Protein AF-A0A6P5NNS1-F1 (afdb_monomer)

Solvent-accessible surface area (backbone atoms only — not comparable to full-atom values): 16695 Å² total; per-residue (Å²): 135,82,83,75,63,78,86,28,74,86,37,70,77,58,68,51,90,80,86,86,85,85,61,92,70,52,83,74,66,85,49,87,95,49,53,75,64,53,29,52,58,68,33,65,84,60,36,82,66,39,81,78,57,81,90,79,86,86,85,79,66,68,83,70,70,73,63,85,54,100,76,53,59,62,61,54,48,52,53,51,50,50,54,49,30,53,60,69,62,76,52,58,49,80,58,86,98,43,77,49,65,86,77,59,73,91,78,50,84,90,61,92,85,57,61,65,61,52,49,44,38,73,71,37,70,59,43,66,56,38,44,44,50,65,72,72,60,84,66,89,65,71,96,70,62,51,55,68,75,79,93,64,98,82,66,80,67,86,77,64,43,72,66,55,60,64,66,61,67,56,90,89,66,81,67,104,67,69,84,56,53,64,34,40,77,47,64,36,89,48,73,79,38,70,92,81,60,40,26,57,70,35,33,30,35,29,65,42,69,49,99,58,35,42,32,26,30,29,68,50,74,99,51,52,71,43,77,46,75,47,63,74,75,85,84,79,82,80,81,74,80,77,80,77,79,80,80,81,81,79,89,127

Secondary structure (DSSP, 8-state):
-----GGGTTSGGGG--------TTSPPP--TT--HHHHHHHSGGGSGGGGG---------TTSTT--STTSHHHHHHHHHHHHHHHHT-S-EEETTEEE-PPPGGGS---SS-HHHHHHHHHSTTHHHHHHHHHTTSS---TT--------TTS-GGG--HHHHHH---TT---S-----TT-EEE-SS-SBTTTTB-TT-EEEEEEE-SSEEEEEE-SSTTTT-EEEEE---------------------

Sequence (252 aa):
MSVTDQHKTHQTFGGKIVVLRGDFRQILPVIPKGSRHDILASAINSSHLWLFCKVLKLHTNIRLLMSSSNQDDGEMKIFANWILDVGNGNIGSVVGDELEVKIPNDLLITTTDDPLSHLVDFAYPNLLQNILDYRDGKRVFEPDTTCQADENEDVKQEWFTPEFLNDIKCSGLLNHKLTLKPGVAVMLLRNIDQTSGLCNGTRLIVNILDSNVIGAAVVTGRNIGNKVYIPRMNLILQIQDCHLSSNGDNFH

Organism: Arachis duranensis (NCBI:txid130453)

pLDDT: mean 70.29, std 19.54, range [29.09, 93.62]

Foldseek 3Di:
DDPLPPVQPPPVVSPDDDDDDDDPLDDFDDDVVDDPVRSVCPDPCVDPCVVVDDDDDDDDDVVLVPPDDPPVNPVSVVVVVLVVCVSVVVAADDDDPDGHHDDDPVPDPPDDPDRVVSVCCVQPPCLVVFVVCVVVDPDPDDPPLWQWPDPDPDDPCVPDDVVVVVVPPPPPDDDPTDTDDASDKDFDCAADDVPLPRGGGFIWGFHDRDNFWTWTATCDDPRGRDIDIDGDDDDDDPPDDPPPPDDDDDDD

InterPro domains:
  IPR010285 DNA helicase Pif1-like, DEAD-box helicase domain [PF05970] (6-93)
  IPR027417 P-loop containing nucleoside triphosphate hydrolase [SSF52540] (12-217)
  IPR049163 DNA helicase Pif1-like, 2B domain [PF21530] (163-207)

Mean predicted aligned error: 16.24 Å

Radius of gyration: 25.39 Å; Cα contacts (8 Å, |Δi|>4): 199; chains: 1; bounding box: 70×67×58 Å

Structure (mmCIF, N/CA/C/O backbone):
data_AF-A0A6P5NNS1-F1
#
_entry.id   AF-A0A6P5NNS1-F1
#
loop_
_atom_site.group_PDB
_atom_site.id
_atom_site.type_symbol
_atom_site.label_atom_id
_atom_site.label_alt_id
_atom_site.label_comp_id
_atom_site.label_asym_id
_atom_site.label_entity_id
_atom_site.label_seq_id
_atom_site.pdbx_PDB_ins_code
_atom_site.Cartn_x
_atom_site.Cartn_y
_atom_site.Cartn_z
_atom_site.occupancy
_atom_site.B_iso_or_equiv
_atom_site.auth_seq_id
_atom_site.auth_comp_id
_atom_site.auth_asym_id
_atom_site.auth_atom_id
_atom_site.pdbx_PDB_model_num
ATOM 1 N N . MET A 1 1 ? -39.901 7.758 -2.087 1.00 34.44 1 MET A N 1
ATOM 2 C CA . MET A 1 1 ? -39.882 8.241 -0.689 1.00 34.44 1 MET A CA 1
ATOM 3 C C . MET A 1 1 ? -39.868 7.037 0.234 1.00 34.44 1 MET A C 1
ATOM 5 O O . MET A 1 1 ? -40.857 6.322 0.287 1.00 34.44 1 MET A O 1
ATOM 9 N N . SER A 1 2 ? -38.738 6.752 0.884 1.00 44.03 2 SER A N 1
ATOM 10 C CA . SER A 1 2 ? -38.673 5.708 1.914 1.00 44.03 2 SER A CA 1
ATOM 11 C C . SER A 1 2 ? -39.328 6.246 3.180 1.00 44.03 2 SER A C 1
ATOM 13 O O . SER A 1 2 ? -38.956 7.323 3.636 1.00 44.03 2 SER A O 1
ATOM 15 N N . VAL A 1 3 ? -40.289 5.511 3.734 1.00 50.34 3 VAL A N 1
ATOM 16 C CA . VAL A 1 3 ? -40.921 5.821 5.020 1.00 50.34 3 VAL A CA 1
ATOM 17 C C . VAL A 1 3 ? -39.835 5.798 6.097 1.00 50.34 3 VAL A C 1
ATOM 19 O O . VAL A 1 3 ? -39.290 4.742 6.418 1.00 50.34 3 VAL A O 1
ATOM 22 N N . THR A 1 4 ? -39.453 6.966 6.607 1.00 57.50 4 THR A N 1
ATOM 23 C CA . THR A 1 4 ? -38.536 7.092 7.741 1.00 57.50 4 THR A CA 1
ATOM 24 C C . THR A 1 4 ? -39.297 6.681 8.996 1.00 57.50 4 THR A C 1
ATOM 26 O O . THR A 1 4 ? -40.135 7.425 9.499 1.00 57.50 4 THR A O 1
ATOM 29 N N . ASP A 1 5 ? -39.040 5.466 9.472 1.00 59.03 5 ASP A N 1
ATOM 30 C CA . ASP A 1 5 ? -39.540 4.950 10.745 1.00 59.03 5 ASP A CA 1
ATOM 31 C C . ASP A 1 5 ? -39.035 5.850 11.890 1.00 59.03 5 ASP A C 1
ATOM 33 O O . ASP A 1 5 ? -37.863 5.794 12.280 1.00 59.03 5 ASP A O 1
ATOM 37 N N . GLN A 1 6 ? -39.907 6.740 12.378 1.00 61.53 6 GLN A N 1
ATOM 38 C CA . GLN A 1 6 ? -39.585 7.781 13.363 1.00 61.53 6 GLN A CA 1
ATOM 39 C C . GLN A 1 6 ? -39.051 7.212 14.688 1.00 61.53 6 GLN A C 1
ATOM 41 O O . GLN A 1 6 ? -38.403 7.935 15.441 1.00 61.53 6 GLN A O 1
ATOM 46 N N . HIS A 1 7 ? -39.238 5.915 14.951 1.00 62.91 7 HIS A N 1
ATOM 47 C CA . HIS A 1 7 ? -38.733 5.243 16.148 1.00 62.91 7 HIS A CA 1
ATOM 48 C C . HIS A 1 7 ? -37.242 4.870 16.089 1.00 62.91 7 HIS A C 1
ATOM 50 O O . HIS A 1 7 ? -36.671 4.481 17.109 1.00 62.91 7 HIS A O 1
ATOM 56 N N . LYS A 1 8 ? -36.580 5.000 14.931 1.00 61.66 8 LYS A N 1
ATOM 57 C CA . LYS A 1 8 ? -35.152 4.656 14.764 1.00 61.66 8 LYS A CA 1
ATOM 58 C C . LYS A 1 8 ? -34.208 5.856 14.798 1.00 61.66 8 LYS A C 1
ATOM 60 O O . LYS A 1 8 ? -32.997 5.670 14.743 1.00 61.66 8 LYS A O 1
ATOM 65 N N . THR A 1 9 ? -34.734 7.071 14.925 1.00 67.38 9 THR A N 1
ATOM 66 C CA . THR A 1 9 ? -33.958 8.326 14.918 1.00 67.38 9 THR A CA 1
ATOM 67 C C . THR A 1 9 ? -32.973 8.437 16.084 1.00 67.38 9 THR A C 1
ATOM 69 O O . THR A 1 9 ? -31.918 9.045 15.935 1.00 67.38 9 THR A O 1
ATOM 72 N N . HIS A 1 10 ? -33.282 7.807 17.222 1.00 78.75 10 HIS A N 1
ATOM 73 C CA . HIS A 1 10 ? -32.427 7.797 18.414 1.00 78.75 10 HIS A CA 1
ATOM 74 C C . HIS A 1 10 ? -31.426 6.634 18.459 1.00 78.75 10 HIS A C 1
ATOM 76 O O . HIS A 1 10 ? -30.581 6.589 19.350 1.00 78.75 10 HIS A O 1
ATOM 82 N N . GLN A 1 11 ? -31.506 5.685 17.523 1.00 80.31 11 GLN A N 1
ATOM 83 C CA . GLN A 1 11 ? -30.567 4.568 17.448 1.00 80.31 11 GLN A CA 1
ATOM 84 C C . GLN A 1 11 ? -29.373 4.953 16.573 1.00 80.31 11 GLN A C 1
ATOM 86 O O . GLN A 1 11 ? -29.535 5.542 15.501 1.00 80.31 11 GLN A O 1
ATOM 91 N N . THR A 1 12 ? -28.162 4.582 16.994 1.00 82.75 12 THR A N 1
ATOM 92 C CA . THR A 1 12 ? -26.953 4.764 16.182 1.00 82.75 12 THR A CA 1
ATOM 93 C C . THR A 1 12 ? -27.147 4.143 14.794 1.00 82.75 12 THR A C 1
ATOM 95 O O . THR A 1 12 ? -27.677 3.040 14.651 1.00 82.75 12 THR A O 1
ATOM 98 N N . PHE A 1 13 ? -26.789 4.899 13.751 1.00 86.31 13 PHE A N 1
ATOM 99 C CA . PHE A 1 13 ? -26.982 4.529 12.341 1.00 86.31 13 PHE A CA 1
ATOM 100 C C . PHE A 1 13 ? -28.419 4.111 11.958 1.00 86.31 13 PHE A C 1
ATOM 102 O O . PHE A 1 13 ? -28.611 3.327 11.027 1.00 86.31 13 PHE A O 1
ATOM 109 N N . GLY A 1 14 ? -29.444 4.610 12.660 1.00 87.88 14 GLY A N 1
ATOM 110 C CA . GLY A 1 14 ? -30.843 4.283 12.368 1.00 87.88 14 GLY A CA 1
ATOM 111 C C . GLY A 1 14 ? -31.187 2.811 12.616 1.00 87.88 14 GLY A C 1
ATOM 112 O O . GLY A 1 14 ? -32.006 2.241 11.895 1.00 87.88 14 GLY A O 1
ATOM 113 N N . GLY A 1 15 ? -30.507 2.172 13.575 1.00 86.38 15 GLY A N 1
ATOM 114 C CA . GLY A 1 15 ? -30.679 0.752 13.898 1.00 86.38 15 GLY A CA 1
ATOM 115 C C . GLY A 1 15 ? -30.002 -0.202 12.909 1.00 86.38 15 GLY A C 1
ATOM 116 O O . GLY A 1 15 ? -30.244 -1.408 12.951 1.00 86.38 15 GLY A O 1
ATOM 117 N N . LYS A 1 16 ? -29.166 0.311 11.996 1.00 87.88 16 LYS A N 1
ATOM 118 C CA . LYS A 1 16 ? -28.382 -0.522 11.079 1.00 87.88 16 LYS A CA 1
ATOM 119 C C . LYS A 1 16 ? -27.170 -1.107 11.791 1.00 87.88 16 LYS A C 1
ATOM 121 O O . LYS A 1 16 ? -26.462 -0.419 12.521 1.00 87.88 16 LYS A O 1
ATOM 126 N N . ILE A 1 17 ? -26.884 -2.370 11.493 1.00 89.81 17 ILE A N 1
ATOM 127 C CA . ILE A 1 17 ? -25.616 -2.987 11.874 1.00 89.81 17 ILE A CA 1
ATOM 128 C C . ILE A 1 17 ? -24.535 -2.425 10.951 1.00 89.81 17 ILE A C 1
ATOM 130 O O . ILE A 1 17 ? -24.589 -2.614 9.735 1.00 89.81 17 ILE A O 1
ATOM 134 N N . VAL A 1 18 ? -23.557 -1.739 11.536 1.00 91.88 18 VAL A N 1
ATOM 135 C CA . VAL A 1 18 ? -22.390 -1.210 10.826 1.00 91.88 18 VAL A CA 1
ATOM 136 C C . VAL A 1 18 ? -21.168 -2.027 11.213 1.00 91.88 18 VAL A C 1
ATOM 138 O O . VAL A 1 18 ? -20.861 -2.187 12.392 1.00 91.88 18 VAL A O 1
ATOM 141 N N . VAL A 1 19 ? -20.461 -2.537 10.206 1.00 93.12 19 VAL A N 1
ATOM 142 C CA . VAL A 1 19 ? -19.189 -3.240 10.385 1.00 93.12 19 VAL A CA 1
ATOM 143 C C . VAL A 1 19 ? -18.079 -2.348 9.851 1.00 93.12 19 VAL A C 1
ATOM 145 O O . VAL A 1 19 ? -18.006 -2.085 8.653 1.00 93.12 19 VAL A O 1
ATOM 148 N N . LEU A 1 20 ? -17.215 -1.886 10.751 1.00 90.25 20 LEU A N 1
ATOM 149 C CA . LEU A 1 20 ? -16.015 -1.132 10.405 1.00 90.25 20 LEU A CA 1
ATOM 150 C C . LEU A 1 20 ? -14.831 -2.095 10.315 1.00 90.25 20 LEU A C 1
ATOM 152 O O . LEU A 1 20 ? -14.642 -2.946 11.185 1.00 90.25 20 LEU A O 1
ATOM 156 N N . ARG A 1 21 ? -14.022 -1.954 9.265 1.00 91.06 21 ARG A N 1
ATOM 157 C CA . ARG A 1 21 ? -12.794 -2.729 9.074 1.00 91.06 21 ARG A CA 1
ATOM 158 C C . ARG A 1 21 ? -11.651 -1.778 8.757 1.00 91.06 21 ARG A C 1
ATOM 160 O O . ARG A 1 21 ? -11.787 -0.922 7.893 1.00 91.06 21 ARG A O 1
ATOM 167 N N . GLY A 1 22 ? -10.522 -1.973 9.421 1.00 88.06 22 GLY A N 1
ATOM 168 C CA . GLY A 1 22 ? -9.311 -1.194 9.208 1.00 88.06 22 GLY A CA 1
ATOM 169 C C . GLY A 1 22 ? -8.135 -1.796 9.963 1.00 88.06 22 GLY A C 1
ATOM 170 O O . GLY A 1 22 ? -8.283 -2.816 10.641 1.00 88.06 22 GLY A O 1
ATOM 171 N N . ASP A 1 23 ? -6.977 -1.161 9.835 1.00 86.12 23 ASP A N 1
ATOM 172 C CA . ASP A 1 23 ? -5.780 -1.474 10.607 1.00 86.12 23 ASP A CA 1
ATOM 173 C C . ASP A 1 23 ? -5.307 -0.190 11.295 1.00 86.12 23 ASP A C 1
ATOM 175 O O . ASP A 1 23 ? -4.921 0.764 10.628 1.00 86.12 23 ASP A O 1
ATOM 179 N N . PHE A 1 24 ? -5.356 -0.154 12.629 1.00 84.56 24 PHE A N 1
ATOM 180 C CA . PHE A 1 24 ? -4.973 1.025 13.419 1.00 84.56 24 PHE A CA 1
ATOM 181 C C . PHE A 1 24 ? -3.469 1.316 13.408 1.00 84.56 24 PHE A C 1
ATOM 183 O O . PHE A 1 24 ? -3.044 2.325 13.958 1.00 84.56 24 PHE A O 1
ATOM 190 N N . ARG A 1 25 ? -2.671 0.447 12.779 1.00 81.62 25 ARG A N 1
ATOM 191 C CA . ARG A 1 25 ? -1.244 0.672 12.520 1.00 81.62 25 ARG A CA 1
ATOM 192 C C . ARG A 1 25 ? -1.006 1.397 11.192 1.00 81.62 25 ARG A C 1
ATOM 194 O O . ARG A 1 25 ? 0.138 1.638 10.825 1.00 81.62 25 ARG A O 1
ATOM 201 N N . GLN A 1 26 ? -2.067 1.706 10.443 1.00 83.38 26 GLN A N 1
ATOM 202 C CA . GLN A 1 26 ? -1.988 2.587 9.279 1.00 83.38 26 GLN A CA 1
ATOM 203 C C . GLN A 1 26 ? -1.843 4.046 9.712 1.00 83.38 26 GLN A C 1
ATOM 205 O O . GLN A 1 26 ? -2.128 4.411 10.852 1.00 83.38 26 GLN A O 1
ATOM 210 N N . ILE A 1 27 ? -1.400 4.883 8.774 1.00 83.81 27 ILE A N 1
ATOM 211 C CA . ILE A 1 27 ? -1.265 6.321 8.995 1.00 83.81 27 ILE A CA 1
ATOM 212 C C . ILE A 1 27 ? -2.594 6.934 9.454 1.00 83.81 27 ILE A C 1
ATOM 214 O O . ILE A 1 27 ? -3.672 6.541 9.000 1.00 83.81 27 ILE A O 1
ATOM 218 N N . LEU A 1 28 ? -2.502 7.909 10.360 1.00 85.94 28 LEU A N 1
ATOM 219 C CA . LEU A 1 28 ? -3.658 8.679 10.813 1.00 85.94 28 LEU A CA 1
ATOM 220 C C . LEU A 1 28 ? -4.304 9.434 9.636 1.00 85.94 28 LEU A C 1
ATOM 222 O O . LEU A 1 28 ? -3.624 9.708 8.639 1.00 85.94 28 LEU A O 1
ATOM 226 N N . PRO A 1 29 ? -5.596 9.802 9.736 1.00 84.56 29 PRO A N 1
ATOM 227 C CA . PRO A 1 29 ? -6.243 10.606 8.710 1.00 84.56 29 PRO A CA 1
ATOM 228 C C . PRO A 1 29 ? -5.462 11.896 8.443 1.00 84.56 29 PRO A C 1
ATOM 230 O O . PRO A 1 29 ? -5.070 12.611 9.366 1.00 84.56 29 PRO A O 1
ATOM 233 N N . VAL A 1 30 ? -5.234 12.204 7.169 1.00 85.19 30 VAL A N 1
ATOM 234 C CA . VAL A 1 30 ? -4.538 13.431 6.781 1.00 85.19 30 VAL A CA 1
ATOM 235 C C . VAL A 1 30 ? -5.537 14.582 6.800 1.00 85.19 30 VAL A C 1
ATOM 237 O O . VAL A 1 30 ? -6.447 14.622 5.975 1.00 85.19 30 VAL A O 1
ATOM 240 N N . ILE A 1 31 ? -5.346 15.531 7.718 1.00 83.69 31 ILE A N 1
ATOM 241 C CA . ILE A 1 31 ? -6.097 16.791 7.766 1.00 83.69 31 ILE A CA 1
ATOM 242 C C . ILE A 1 31 ? -5.193 17.898 7.207 1.00 83.69 31 ILE A C 1
ATOM 244 O O . ILE A 1 31 ? -4.238 18.298 7.880 1.00 83.69 31 ILE A O 1
ATOM 248 N N . PRO A 1 32 ? -5.425 18.390 5.972 1.00 80.88 32 PRO A N 1
ATOM 249 C CA . PRO A 1 32 ? -4.581 19.421 5.376 1.00 80.88 32 PRO A CA 1
ATOM 250 C C . PRO A 1 32 ? -4.548 20.673 6.253 1.00 80.88 32 PRO A C 1
ATOM 252 O O . PRO A 1 32 ? -5.597 21.206 6.605 1.00 80.88 32 PRO A O 1
ATOM 255 N N . LYS A 1 33 ? -3.342 21.151 6.585 1.00 87.06 33 LYS A N 1
ATOM 256 C CA . LYS A 1 33 ? -3.117 22.292 7.497 1.00 87.06 33 LYS A CA 1
ATOM 257 C C . LYS A 1 33 ? -3.674 22.092 8.921 1.00 87.06 33 LYS A C 1
ATOM 259 O O . LYS A 1 33 ? -3.735 23.058 9.675 1.00 87.06 33 LYS A O 1
ATOM 264 N N . GLY A 1 34 ? -4.073 20.872 9.285 1.00 84.88 34 GLY A N 1
ATOM 265 C CA . GLY A 1 34 ? -4.547 20.536 10.623 1.00 84.88 34 GLY A CA 1
ATOM 266 C C . GLY A 1 34 ? -3.399 20.390 11.617 1.00 84.88 34 GLY A C 1
ATOM 267 O O . GLY A 1 34 ? -2.289 19.986 11.264 1.00 84.88 34 GLY A O 1
ATOM 268 N N . SER A 1 35 ? -3.674 20.706 12.878 1.00 90.44 35 SER A N 1
ATOM 269 C CA . SER A 1 35 ? -2.770 20.429 13.990 1.00 90.44 35 SER A CA 1
ATOM 270 C C . SER A 1 35 ? -2.748 18.932 14.333 1.00 90.44 35 SER A C 1
ATOM 272 O O . SER A 1 35 ? -3.620 18.157 13.932 1.00 90.44 35 SER A O 1
ATOM 274 N N . ARG A 1 36 ? -1.780 18.511 15.160 1.00 87.06 36 ARG A N 1
ATOM 275 C CA . ARG A 1 36 ? -1.746 17.148 15.723 1.00 87.06 36 ARG A CA 1
ATOM 276 C C . ARG A 1 36 ? -3.044 16.803 16.462 1.00 87.06 36 ARG A C 1
ATOM 278 O O . ARG A 1 36 ? -3.487 15.660 16.404 1.00 87.06 36 ARG A O 1
ATOM 285 N N . HIS A 1 37 ? -3.649 17.779 17.139 1.00 89.81 37 HIS A N 1
ATOM 286 C CA . HIS A 1 37 ? -4.920 17.587 17.829 1.00 89.81 37 HIS A CA 1
ATOM 287 C C . HIS A 1 37 ? -6.056 17.303 16.842 1.00 89.81 37 HIS A C 1
ATOM 289 O O . HIS A 1 37 ? -6.786 16.337 17.038 1.00 89.81 37 HIS A O 1
ATOM 295 N N . ASP A 1 38 ? -6.147 18.070 15.752 1.00 89.44 38 ASP A N 1
ATOM 296 C CA . ASP A 1 38 ? -7.183 17.890 14.724 1.00 89.44 38 ASP A CA 1
ATOM 297 C C . ASP A 1 38 ? -7.087 16.508 14.067 1.00 89.44 38 ASP A C 1
ATOM 299 O O . ASP A 1 38 ? -8.090 15.818 13.880 1.00 89.44 38 ASP A O 1
ATOM 303 N N . ILE A 1 39 ? -5.859 16.062 13.786 1.00 88.38 39 ILE A N 1
ATOM 304 C CA . ILE A 1 39 ? -5.586 14.730 13.239 1.00 88.38 39 ILE A CA 1
ATOM 305 C C . ILE A 1 39 ? -6.077 13.641 14.203 1.00 88.38 39 ILE A C 1
ATOM 307 O O . ILE A 1 39 ? -6.802 12.735 13.791 1.00 88.38 39 ILE A O 1
ATOM 311 N N . LEU A 1 40 ? -5.739 13.731 15.493 1.00 86.81 40 LEU A N 1
ATOM 312 C CA . LEU A 1 40 ? -6.170 12.746 16.492 1.00 86.81 40 LEU A CA 1
ATOM 313 C C . LEU A 1 40 ? -7.684 12.775 16.729 1.00 86.81 40 LEU A C 1
ATOM 315 O O . LEU A 1 40 ? -8.299 11.717 16.856 1.00 86.81 40 LEU A O 1
ATOM 319 N N . ALA A 1 41 ? -8.296 13.958 16.756 1.00 88.38 41 ALA A N 1
ATOM 320 C CA . ALA A 1 41 ? -9.736 14.123 16.931 1.00 88.38 41 ALA A CA 1
ATOM 321 C C . ALA A 1 41 ? -10.538 13.551 15.748 1.00 88.38 41 ALA A C 1
ATOM 323 O O . ALA A 1 41 ? -11.663 13.092 15.934 1.00 88.38 41 ALA A O 1
ATOM 324 N N . SER A 1 42 ? -9.948 13.524 14.548 1.00 88.62 42 SER A N 1
ATOM 325 C CA . SER A 1 42 ? -10.564 12.920 13.360 1.00 88.62 42 SER A CA 1
ATOM 326 C C . SER A 1 42 ? -10.559 11.384 13.363 1.00 88.62 42 SER A C 1
ATOM 328 O O . SER A 1 42 ? -11.305 10.759 12.605 1.00 88.62 42 SER A O 1
ATOM 330 N N . ALA A 1 43 ? -9.732 10.754 14.203 1.00 88.81 43 ALA A N 1
ATOM 331 C CA . ALA A 1 43 ? -9.661 9.303 14.286 1.00 88.81 43 ALA A CA 1
ATOM 332 C C . ALA A 1 43 ? -10.942 8.724 14.909 1.00 88.81 43 ALA A C 1
ATOM 334 O O . ALA A 1 43 ? -11.496 9.254 15.871 1.00 88.81 43 ALA A O 1
ATOM 335 N N . ILE A 1 44 ? -11.416 7.590 14.381 1.00 87.38 44 ILE A N 1
ATOM 336 C CA . ILE A 1 44 ? -12.698 6.996 14.798 1.00 87.38 44 ILE A CA 1
ATOM 337 C C . ILE A 1 44 ? -12.741 6.637 16.289 1.00 87.38 44 ILE A C 1
ATOM 339 O O . ILE A 1 44 ? -13.802 6.696 16.902 1.00 87.38 44 ILE A O 1
ATOM 343 N N . ASN A 1 45 ? -11.594 6.306 16.882 1.00 88.06 45 ASN A N 1
ATOM 344 C CA . ASN A 1 45 ? -11.468 5.996 18.305 1.00 88.06 45 ASN A CA 1
ATOM 345 C C . ASN A 1 45 ? -11.583 7.229 19.218 1.00 88.06 45 ASN A C 1
ATOM 347 O O . ASN A 1 45 ? -11.796 7.062 20.416 1.00 88.06 45 ASN A O 1
ATOM 351 N N . SER A 1 46 ? -11.498 8.438 18.662 1.00 89.00 46 SER A N 1
ATOM 352 C CA . SER A 1 46 ? -11.779 9.703 19.352 1.00 89.00 46 SER A CA 1
ATOM 353 C C . SER A 1 46 ? -13.255 10.116 19.250 1.00 89.00 46 SER A C 1
ATOM 355 O O . SER A 1 46 ? -13.692 11.037 19.936 1.00 89.00 46 SER A O 1
ATOM 357 N N . SER A 1 47 ? -14.048 9.447 18.403 1.00 90.75 47 SER A N 1
ATOM 358 C CA . SER A 1 47 ? -15.470 9.746 18.219 1.00 90.75 47 SER A CA 1
ATOM 359 C C . SER A 1 47 ? -16.320 9.218 19.376 1.00 90.75 47 SER A C 1
ATOM 361 O O . SER A 1 47 ? -16.097 8.115 19.876 1.00 90.75 47 SER A O 1
ATOM 363 N N . HIS A 1 48 ? -17.401 9.929 19.716 1.00 90.56 48 HIS A N 1
ATOM 364 C CA . HIS A 1 48 ? -18.413 9.430 20.655 1.00 90.56 48 HIS A CA 1
ATOM 365 C C . HIS A 1 48 ? -19.030 8.090 20.202 1.00 90.56 48 HIS A C 1
ATOM 367 O O . HIS A 1 48 ? -19.531 7.322 21.023 1.00 90.56 48 HIS A O 1
ATOM 373 N N . LEU A 1 49 ? -18.998 7.797 18.893 1.00 90.38 49 LEU A N 1
ATOM 374 C CA . LEU A 1 49 ? -19.495 6.545 18.323 1.00 90.38 49 LEU A CA 1
ATOM 375 C C . LEU A 1 49 ? -18.653 5.335 18.739 1.00 90.38 49 LEU A C 1
ATOM 377 O O . LEU A 1 49 ? -19.156 4.210 18.738 1.00 90.38 49 LEU A O 1
ATOM 381 N N . TRP A 1 50 ? -17.396 5.554 19.130 1.00 91.81 50 TRP A N 1
ATOM 382 C CA . TRP A 1 50 ? -16.501 4.486 19.557 1.00 91.81 50 TRP A CA 1
ATOM 383 C C . TRP A 1 50 ? -17.027 3.734 20.784 1.00 91.81 50 TRP A C 1
ATOM 385 O O . TRP A 1 50 ? -16.845 2.524 20.881 1.00 91.81 50 TRP A O 1
ATOM 395 N N . LEU A 1 51 ? -17.772 4.414 21.665 1.00 90.62 51 LEU A N 1
ATOM 396 C CA . LEU A 1 51 ? -18.412 3.815 22.845 1.00 90.62 51 LEU A CA 1
ATOM 397 C C . LEU A 1 51 ? -19.406 2.698 22.493 1.00 90.62 51 LEU A C 1
ATOM 399 O O . LEU A 1 51 ? -19.649 1.809 23.304 1.00 90.62 51 LEU A O 1
ATOM 403 N N . PHE A 1 52 ? -19.968 2.731 21.284 1.00 90.06 52 PHE A N 1
ATOM 404 C CA . PHE A 1 52 ? -20.905 1.722 20.790 1.00 90.06 52 PHE A CA 1
ATOM 405 C C . PHE A 1 52 ? -20.219 0.637 19.947 1.00 90.06 52 PHE A C 1
ATOM 407 O O . PHE A 1 52 ? -20.877 -0.295 19.483 1.00 90.06 52 PHE A O 1
ATOM 414 N N . CYS A 1 53 ? -18.907 0.743 19.719 1.00 91.50 53 CYS A N 1
ATOM 415 C CA . CYS A 1 53 ? -18.165 -0.183 18.876 1.00 91.50 53 CYS A CA 1
ATOM 416 C C . CYS A 1 53 ? -17.676 -1.394 19.678 1.00 91.50 53 CYS A C 1
ATOM 418 O O . CYS A 1 53 ? -17.006 -1.268 20.701 1.00 91.50 53 CYS A O 1
ATOM 420 N N . LYS A 1 54 ? -17.932 -2.598 19.158 1.00 93.31 54 LYS A N 1
ATOM 421 C CA . LYS A 1 54 ? -17.285 -3.824 19.637 1.00 93.31 54 LYS A CA 1
ATOM 422 C C . LYS A 1 54 ? -16.047 -4.106 18.793 1.00 93.31 54 LYS A C 1
ATOM 424 O O . LYS A 1 54 ? -16.158 -4.390 17.603 1.00 93.31 54 LYS A O 1
ATOM 429 N N . VAL A 1 55 ? -14.872 -4.067 19.415 1.00 92.38 55 VAL A N 1
ATOM 430 C CA . VAL A 1 55 ? -13.605 -4.332 18.722 1.00 92.38 55 VAL A CA 1
ATOM 431 C C . VAL A 1 55 ? -13.371 -5.837 18.603 1.00 92.38 55 VAL A C 1
ATOM 433 O O . VAL A 1 55 ? -13.319 -6.552 19.603 1.00 92.38 55 VAL A O 1
ATOM 436 N N . LEU A 1 56 ? -13.192 -6.313 17.37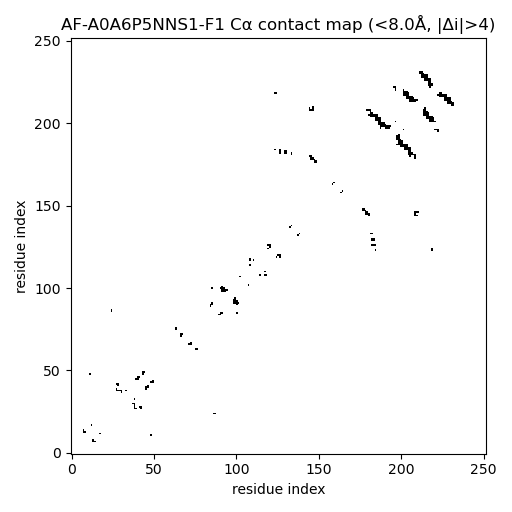2 1.00 93.62 56 LEU A N 1
ATOM 437 C CA . LEU A 1 56 ? -12.794 -7.684 17.056 1.00 93.62 56 LEU A CA 1
ATOM 438 C C . LEU A 1 56 ? -11.435 -7.649 16.352 1.00 93.62 56 LEU A C 1
ATOM 440 O O . LEU A 1 56 ? -11.255 -6.909 15.387 1.00 93.62 56 LEU A O 1
ATOM 444 N N . LYS A 1 57 ? -10.475 -8.440 16.838 1.00 90.69 57 LYS A N 1
ATOM 445 C CA . LYS A 1 57 ? -9.105 -8.481 16.307 1.00 90.69 57 LYS A CA 1
ATOM 446 C C . LYS A 1 57 ? -8.888 -9.749 15.485 1.00 90.69 57 LYS A C 1
ATOM 448 O O . LYS A 1 57 ? -9.137 -10.853 15.967 1.00 90.69 57 LYS A O 1
ATOM 453 N N . LEU A 1 58 ? -8.400 -9.586 14.258 1.00 87.81 58 LEU A N 1
ATOM 454 C CA . LEU A 1 58 ? -7.939 -10.689 13.416 1.00 87.81 58 LEU A CA 1
ATOM 455 C C . LEU A 1 58 ? -6.433 -10.872 13.629 1.00 87.81 58 LEU A C 1
ATOM 457 O O . LEU A 1 58 ? -5.670 -9.935 13.417 1.00 87.81 58 LEU A O 1
ATOM 461 N N . HIS A 1 59 ? -6.016 -12.071 14.036 1.00 81.69 59 HIS A N 1
ATOM 462 C CA . HIS A 1 59 ? -4.612 -12.370 14.354 1.00 81.69 59 HIS A CA 1
ATOM 463 C C . HIS A 1 59 ? -3.904 -13.154 13.241 1.00 81.69 59 HIS A C 1
ATOM 465 O O . HIS A 1 59 ? -2.680 -13.154 13.157 1.00 81.69 59 HIS A O 1
ATOM 471 N N . THR A 1 60 ? -4.664 -13.808 12.362 1.00 80.12 60 THR A N 1
ATOM 472 C CA . THR A 1 60 ? -4.114 -14.641 11.290 1.00 80.12 60 THR A CA 1
ATOM 473 C C . THR A 1 60 ? -3.893 -13.817 10.026 1.00 80.12 60 THR A C 1
ATOM 475 O O . THR A 1 60 ? -4.849 -13.381 9.381 1.00 80.12 60 THR A O 1
ATOM 478 N N . ASN A 1 61 ? -2.629 -13.634 9.637 1.00 76.50 61 ASN A N 1
ATOM 479 C CA . ASN A 1 61 ? -2.282 -13.024 8.358 1.00 76.50 61 ASN A CA 1
ATOM 480 C C . ASN A 1 61 ? -2.319 -14.072 7.237 1.00 76.50 61 ASN A C 1
ATOM 482 O O . ASN A 1 61 ? -1.365 -14.812 7.012 1.00 76.50 61 ASN A O 1
ATOM 486 N N . ILE A 1 62 ? -3.426 -14.096 6.500 1.00 77.88 62 ILE A N 1
ATOM 487 C CA . ILE A 1 62 ? -3.632 -15.029 5.387 1.00 77.88 62 ILE A CA 1
ATOM 488 C C . ILE A 1 62 ? -2.687 -14.805 4.196 1.00 77.88 62 ILE A C 1
ATOM 490 O O . ILE A 1 62 ? -2.530 -15.715 3.389 1.00 77.88 62 ILE A O 1
ATOM 494 N N . ARG A 1 63 ? -2.028 -13.639 4.079 1.00 69.44 63 ARG A N 1
ATOM 495 C CA . ARG A 1 63 ? -1.049 -13.389 3.003 1.00 69.44 63 ARG A CA 1
ATOM 496 C C . ARG A 1 63 ? 0.212 -14.239 3.159 1.00 69.44 63 ARG A C 1
ATOM 498 O O . ARG A 1 63 ? 0.857 -14.516 2.160 1.00 69.44 63 ARG A O 1
ATOM 505 N N . LEU A 1 64 ? 0.534 -14.652 4.385 1.00 67.94 64 LEU A N 1
ATOM 506 C CA . LEU A 1 64 ? 1.703 -15.484 4.684 1.00 67.94 64 LEU A CA 1
ATOM 507 C C . LEU A 1 64 ? 1.412 -16.983 4.516 1.00 67.94 64 LEU A C 1
ATOM 509 O O . LEU A 1 64 ? 2.330 -17.779 4.414 1.00 67.94 64 LEU A O 1
ATOM 513 N N . LEU A 1 65 ? 0.135 -17.381 4.488 1.00 63.69 65 LEU A N 1
ATOM 514 C CA . LEU A 1 65 ? -0.269 -18.793 4.448 1.00 63.69 65 LEU A CA 1
ATOM 515 C C . LEU A 1 65 ? -0.244 -19.406 3.037 1.00 63.69 65 LEU A C 1
ATOM 517 O O . LEU A 1 65 ? -0.344 -20.622 2.906 1.00 63.69 65 LEU A O 1
ATOM 521 N N . MET A 1 66 ? -0.146 -18.593 1.979 1.00 58.59 66 MET A N 1
ATOM 522 C CA . MET A 1 66 ? -0.211 -19.065 0.584 1.00 58.59 66 MET A CA 1
ATOM 523 C C . MET A 1 66 ? 1.153 -19.266 -0.089 1.00 58.59 66 MET A C 1
ATOM 525 O O . MET A 1 66 ? 1.198 -19.713 -1.234 1.00 58.59 66 MET A O 1
ATOM 529 N N . SER A 1 67 ? 2.252 -18.963 0.598 1.00 56.53 67 SER A N 1
ATOM 530 C CA . SER A 1 67 ? 3.616 -19.109 0.080 1.00 56.53 67 SER A CA 1
ATOM 531 C C . SER A 1 67 ? 4.212 -20.465 0.470 1.00 56.53 67 SER A C 1
ATOM 533 O O . SER A 1 67 ? 5.240 -20.526 1.119 1.00 56.53 67 S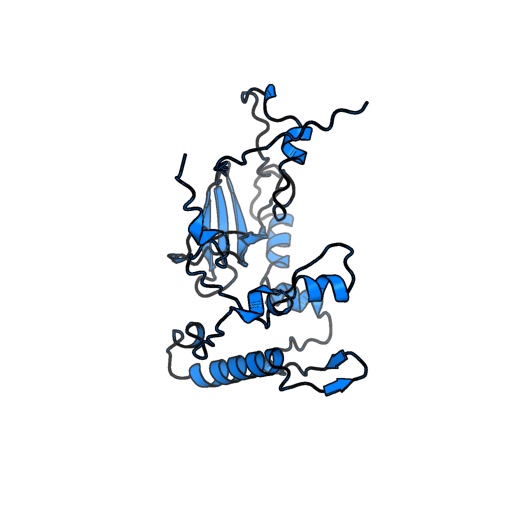ER A O 1
ATOM 535 N N . SER A 1 68 ? 3.545 -21.575 0.146 1.00 49.34 68 SER A N 1
ATOM 536 C CA . SER A 1 68 ? 3.980 -22.907 0.596 1.00 49.34 68 SER A CA 1
ATOM 537 C C . SER A 1 68 ? 4.989 -23.542 -0.371 1.00 49.34 68 SER A C 1
ATOM 539 O O . SER A 1 68 ? 4.623 -24.253 -1.306 1.00 49.34 68 SER A O 1
ATOM 541 N N . SER A 1 69 ? 6.279 -23.342 -0.092 1.00 54.56 69 SER A N 1
ATOM 542 C CA . SER A 1 69 ? 7.326 -24.333 -0.366 1.00 54.56 69 SER A CA 1
ATOM 543 C C . SER A 1 69 ? 8.296 -24.360 0.819 1.00 54.56 69 SER A C 1
ATOM 545 O O . SER A 1 69 ? 8.861 -23.334 1.179 1.00 54.56 69 SER A O 1
ATOM 547 N N . ASN A 1 70 ? 8.458 -25.543 1.417 1.00 56.41 70 ASN A N 1
ATOM 548 C CA . ASN A 1 70 ? 8.867 -25.844 2.803 1.00 56.41 70 ASN A CA 1
ATOM 549 C C . ASN A 1 70 ? 10.193 -25.258 3.371 1.00 56.41 70 ASN A C 1
ATOM 551 O O . ASN A 1 70 ? 10.588 -25.668 4.461 1.00 56.41 70 ASN A O 1
ATOM 555 N N . GLN A 1 71 ? 10.899 -24.348 2.692 1.00 55.25 71 GLN A N 1
ATOM 556 C CA . GLN A 1 71 ? 12.087 -23.658 3.232 1.00 55.25 71 GLN A CA 1
ATOM 557 C C . GLN A 1 71 ? 11.884 -22.150 3.481 1.00 55.25 71 GLN A C 1
ATOM 559 O O . GLN A 1 71 ? 12.599 -21.590 4.304 1.00 55.25 71 GLN A O 1
ATOM 564 N N . ASP A 1 72 ? 10.885 -21.517 2.856 1.00 59.69 72 ASP A N 1
ATOM 565 C CA . ASP A 1 72 ? 10.643 -20.059 2.914 1.00 59.69 72 ASP A CA 1
ATOM 566 C C . ASP A 1 72 ? 9.768 -19.627 4.119 1.00 59.69 72 ASP A C 1
ATOM 568 O O . ASP A 1 72 ? 9.764 -18.476 4.558 1.00 59.69 72 ASP A O 1
ATOM 572 N N . ASP A 1 73 ? 9.058 -20.578 4.736 1.00 65.81 73 ASP A N 1
ATOM 573 C CA . ASP A 1 73 ? 8.091 -20.315 5.813 1.00 65.81 73 ASP A CA 1
ATOM 574 C C . ASP A 1 73 ? 8.723 -19.706 7.082 1.00 65.81 73 ASP A C 1
ATOM 576 O O . ASP A 1 73 ? 8.063 -18.976 7.829 1.00 65.81 73 ASP A O 1
ATOM 580 N N . GLY A 1 74 ? 9.995 -20.018 7.359 1.00 74.19 74 GLY A N 1
ATOM 581 C CA . GLY A 1 74 ? 10.698 -19.576 8.566 1.00 74.19 74 GLY A CA 1
ATOM 582 C C . GLY A 1 74 ? 11.054 -18.090 8.536 1.00 74.19 74 GLY A C 1
ATOM 583 O O . GLY A 1 74 ? 10.685 -17.346 9.448 1.00 74.19 74 GLY A O 1
ATOM 584 N N . GLU A 1 75 ? 11.730 -17.649 7.475 1.00 78.50 75 GLU A N 1
ATOM 585 C CA . GLU A 1 75 ? 12.154 -16.255 7.298 1.00 78.50 75 GLU A CA 1
ATOM 586 C C . GLU A 1 75 ? 10.953 -15.326 7.122 1.00 78.50 75 GLU A C 1
ATOM 588 O O . GLU A 1 75 ? 10.861 -14.291 7.787 1.00 78.50 75 GLU A O 1
ATOM 593 N N . MET A 1 76 ? 9.957 -15.744 6.333 1.00 77.69 76 MET A N 1
ATOM 594 C CA . MET A 1 76 ? 8.726 -14.980 6.140 1.00 77.69 76 MET A CA 1
ATOM 595 C C . MET A 1 76 ? 7.985 -14.737 7.465 1.00 77.69 76 MET A C 1
ATOM 597 O O . MET A 1 76 ? 7.439 -13.653 7.695 1.00 77.69 76 MET A O 1
ATOM 601 N N . LYS A 1 77 ? 7.983 -15.724 8.369 1.00 81.62 77 LYS A N 1
ATOM 602 C CA . LYS A 1 77 ? 7.383 -15.594 9.702 1.00 81.62 77 LYS A CA 1
ATOM 603 C C . LYS A 1 77 ? 8.181 -14.655 10.607 1.00 81.62 77 LYS A C 1
ATOM 605 O O . LYS A 1 77 ? 7.571 -13.891 11.354 1.00 81.62 77 LYS A O 1
ATOM 610 N N . ILE A 1 78 ? 9.512 -14.688 10.534 1.00 85.50 78 ILE A N 1
ATOM 611 C CA . ILE A 1 78 ? 10.387 -13.762 11.270 1.00 85.50 78 ILE A CA 1
ATOM 612 C C . ILE A 1 78 ? 10.127 -12.326 10.810 1.00 85.50 78 ILE A C 1
ATOM 614 O O . ILE A 1 78 ? 9.829 -11.470 11.643 1.00 85.50 78 ILE A O 1
ATOM 618 N N . PHE A 1 79 ? 10.140 -12.079 9.499 1.00 85.31 79 PHE A N 1
ATOM 619 C CA . PHE A 1 79 ? 9.851 -10.764 8.928 1.00 85.31 79 PHE A CA 1
ATOM 620 C C . PHE A 1 79 ? 8.448 -10.267 9.302 1.00 85.31 79 PHE A C 1
ATOM 622 O O . PHE A 1 79 ? 8.267 -9.120 9.713 1.00 85.31 79 PHE A O 1
ATOM 629 N N . ALA A 1 80 ? 7.442 -11.142 9.218 1.00 85.25 80 ALA A N 1
ATOM 630 C CA . ALA A 1 80 ? 6.080 -10.795 9.593 1.00 85.25 80 ALA A CA 1
ATOM 631 C C . ALA A 1 80 ? 5.954 -10.410 11.070 1.00 85.25 80 ALA A C 1
ATOM 633 O O . ALA A 1 80 ? 5.294 -9.419 11.380 1.00 85.25 80 ALA A O 1
ATOM 634 N N . ASN A 1 81 ? 6.582 -11.168 11.970 1.00 87.25 81 ASN A N 1
ATOM 635 C CA . ASN A 1 81 ? 6.599 -10.842 13.392 1.00 87.25 81 ASN A CA 1
ATOM 636 C C . ASN A 1 81 ? 7.321 -9.517 13.646 1.00 87.25 81 ASN A C 1
ATOM 638 O O . ASN A 1 81 ? 6.788 -8.681 14.367 1.00 87.25 81 ASN A O 1
ATOM 642 N N . TRP A 1 82 ? 8.455 -9.278 12.984 1.00 89.06 82 TRP A N 1
ATOM 643 C CA . TRP A 1 82 ? 9.181 -8.015 13.096 1.00 89.06 82 TRP A CA 1
ATOM 644 C C . TRP A 1 82 ? 8.306 -6.812 12.704 1.00 89.06 82 TRP A C 1
ATOM 646 O O . TRP A 1 82 ? 8.181 -5.873 13.485 1.00 89.06 82 TRP A O 1
ATOM 656 N N . ILE A 1 83 ? 7.603 -6.861 11.563 1.00 87.44 83 ILE A N 1
ATOM 657 C CA . ILE A 1 83 ? 6.667 -5.794 11.149 1.00 87.44 83 ILE A CA 1
ATOM 658 C C . ILE A 1 83 ? 5.536 -5.593 12.171 1.00 87.44 83 ILE A C 1
ATOM 660 O O . ILE A 1 83 ? 5.127 -4.458 12.430 1.00 87.44 83 ILE A O 1
ATOM 664 N N . LEU A 1 84 ? 5.007 -6.679 12.748 1.00 87.88 84 LEU A N 1
ATOM 665 C CA . LEU A 1 84 ? 3.983 -6.590 13.791 1.00 87.88 84 LEU A CA 1
ATOM 666 C C . LEU A 1 84 ? 4.525 -5.904 15.045 1.00 87.88 84 LEU A C 1
ATOM 668 O O . LEU A 1 84 ? 3.829 -5.066 15.615 1.00 87.88 84 LEU A O 1
ATOM 672 N N . ASP A 1 85 ? 5.747 -6.231 15.449 1.00 88.94 85 ASP A N 1
ATOM 673 C CA . ASP A 1 85 ? 6.395 -5.631 16.607 1.00 88.94 85 ASP A CA 1
ATOM 674 C C . ASP A 1 85 ? 6.682 -4.143 16.393 1.00 88.94 85 ASP A C 1
ATOM 676 O O . ASP A 1 85 ? 6.436 -3.358 17.310 1.00 88.94 85 ASP A O 1
ATOM 680 N N . VAL A 1 86 ? 7.096 -3.731 15.183 1.00 88.62 86 VAL A N 1
ATOM 681 C CA . VAL A 1 86 ? 7.201 -2.304 14.819 1.00 88.62 86 VAL A CA 1
ATOM 682 C C . VAL A 1 86 ? 5.843 -1.623 14.983 1.00 88.62 86 VAL A C 1
ATOM 684 O O . VAL A 1 86 ? 5.725 -0.627 15.692 1.00 88.62 86 VAL A O 1
ATOM 687 N N . GLY A 1 87 ? 4.794 -2.167 14.358 1.00 84.38 87 GLY A N 1
ATOM 688 C CA . GLY A 1 87 ? 3.464 -1.552 14.366 1.00 84.38 87 GLY A CA 1
ATOM 689 C C . GLY A 1 87 ? 2.797 -1.520 15.745 1.00 84.38 87 GLY A C 1
ATOM 690 O O . GLY A 1 87 ? 1.968 -0.651 16.001 1.00 84.38 87 GLY A O 1
ATOM 691 N N . ASN A 1 88 ? 3.147 -2.447 16.637 1.00 85.12 88 ASN A N 1
ATOM 692 C CA . ASN A 1 88 ? 2.660 -2.470 18.016 1.00 85.12 88 ASN A CA 1
ATOM 693 C C . ASN A 1 88 ? 3.494 -1.590 18.962 1.00 85.12 88 ASN A C 1
ATOM 695 O O . ASN A 1 88 ? 3.098 -1.416 20.113 1.00 85.12 88 ASN A O 1
ATOM 699 N N . GLY A 1 89 ? 4.635 -1.061 18.506 1.00 85.75 89 GLY A N 1
ATOM 700 C CA . GLY A 1 89 ? 5.584 -0.347 19.360 1.00 85.75 89 GLY A CA 1
ATOM 701 C C . GLY A 1 89 ? 6.290 -1.255 20.372 1.00 85.75 89 GLY A C 1
ATOM 702 O O . GLY A 1 89 ? 6.710 -0.784 21.424 1.00 85.75 89 GLY A O 1
ATOM 703 N N . ASN A 1 90 ? 6.403 -2.557 20.081 1.00 88.19 90 ASN A N 1
ATOM 704 C CA . ASN A 1 90 ? 7.110 -3.523 20.931 1.00 88.19 90 ASN A CA 1
ATOM 705 C C . ASN A 1 90 ? 8.635 -3.429 20.772 1.00 88.19 90 ASN A C 1
ATOM 707 O O . ASN A 1 90 ? 9.375 -3.914 21.627 1.00 88.19 90 ASN A O 1
ATOM 711 N N . ILE A 1 91 ? 9.099 -2.858 19.658 1.00 88.38 91 ILE A N 1
ATOM 712 C CA . ILE A 1 91 ? 10.515 -2.679 19.339 1.00 88.38 91 ILE A CA 1
ATOM 713 C C . ILE A 1 91 ? 10.818 -1.223 19.012 1.00 88.38 91 ILE A C 1
ATOM 715 O O . ILE A 1 91 ? 9.965 -0.476 18.536 1.00 88.38 91 ILE A O 1
ATOM 719 N N . GLY A 1 92 ? 12.074 -0.861 19.245 1.00 84.44 92 GLY A N 1
ATOM 720 C CA . GLY A 1 92 ? 12.581 0.495 19.121 1.00 84.44 92 GLY A CA 1
ATOM 721 C C . GLY A 1 92 ? 12.888 1.115 20.480 1.00 84.44 92 GLY A C 1
ATOM 722 O O . GLY A 1 92 ? 12.364 0.699 21.513 1.00 84.44 92 GLY A O 1
ATOM 723 N N . SER A 1 93 ? 13.790 2.086 20.476 1.00 85.38 93 SER A N 1
ATOM 724 C CA . SER A 1 93 ? 14.152 2.878 21.650 1.00 85.38 93 SER A CA 1
ATOM 725 C C . SER A 1 93 ? 13.627 4.293 21.489 1.00 85.38 93 SER A C 1
ATOM 727 O O . SER A 1 93 ? 13.701 4.874 20.409 1.00 85.38 93 SER A O 1
ATOM 729 N N . VAL A 1 94 ? 13.094 4.853 22.572 1.00 84.06 94 VAL A N 1
ATOM 730 C CA . VAL A 1 94 ? 12.655 6.249 22.587 1.00 84.06 94 VAL A CA 1
ATOM 731 C C . VAL A 1 94 ? 13.884 7.135 22.750 1.00 84.06 94 VAL A C 1
ATOM 733 O O . VAL A 1 94 ? 14.575 7.057 23.767 1.00 84.06 94 VAL A O 1
ATOM 736 N N . VAL A 1 95 ? 14.148 7.968 21.747 1.00 81.88 95 VAL A N 1
ATOM 737 C CA . VAL A 1 95 ? 15.213 8.972 21.761 1.00 81.88 95 VAL A CA 1
ATOM 738 C C . VAL A 1 95 ? 14.547 10.336 21.593 1.00 81.88 95 VAL A C 1
ATOM 740 O O . VAL A 1 95 ? 14.175 10.741 20.495 1.00 81.88 95 VAL A O 1
ATOM 743 N N . GLY A 1 96 ? 14.333 11.036 22.710 1.00 82.00 96 GLY A N 1
ATOM 744 C CA . GLY A 1 96 ? 13.533 12.265 22.727 1.00 82.00 96 GLY A CA 1
ATOM 745 C C . GLY A 1 96 ? 12.053 11.983 22.451 1.00 82.00 96 GLY A C 1
ATOM 746 O O . GLY A 1 96 ? 11.452 11.159 23.136 1.00 82.00 96 GLY A O 1
ATOM 747 N N . ASP A 1 97 ? 11.489 12.658 21.447 1.00 76.94 97 ASP A N 1
ATOM 748 C CA . ASP A 1 97 ? 10.098 12.478 20.994 1.00 76.94 97 ASP A CA 1
ATOM 749 C C . ASP A 1 97 ? 9.971 11.483 19.822 1.00 76.94 97 ASP A C 1
ATOM 751 O O . ASP A 1 97 ? 8.877 11.286 19.284 1.00 76.94 97 ASP A O 1
ATOM 755 N N . GLU A 1 98 ? 11.076 10.852 19.416 1.00 77.00 98 GLU A N 1
ATOM 756 C CA . GLU A 1 98 ? 11.132 9.956 18.264 1.00 77.00 98 GLU A CA 1
ATOM 757 C C . GLU A 1 98 ? 11.378 8.503 18.683 1.00 77.00 98 GLU A C 1
ATOM 759 O O . GLU A 1 98 ? 12.077 8.202 19.656 1.00 77.00 98 GLU A O 1
ATOM 764 N N . LEU A 1 99 ? 10.769 7.583 17.932 1.00 82.00 99 LEU A N 1
ATOM 765 C CA . LEU A 1 99 ? 10.995 6.150 18.072 1.00 82.00 99 LEU A CA 1
ATOM 766 C C . LEU A 1 99 ? 12.069 5.729 17.070 1.00 82.00 99 LEU A C 1
ATOM 768 O O . LEU A 1 99 ? 11.833 5.740 15.861 1.00 82.00 99 LEU A O 1
ATOM 772 N N . GLU A 1 100 ? 13.226 5.315 17.572 1.00 88.88 100 GLU A N 1
ATOM 773 C CA . GLU A 1 100 ? 14.291 4.769 16.742 1.00 88.88 100 GLU A CA 1
ATOM 774 C C . GLU A 1 100 ? 14.115 3.254 16.612 1.00 88.88 100 GLU A C 1
ATOM 776 O O . GLU A 1 100 ? 14.173 2.519 17.599 1.00 88.88 100 GLU A O 1
ATOM 781 N N . VAL A 1 101 ? 13.898 2.772 15.388 1.00 89.88 101 VAL A N 1
ATOM 782 C CA . VAL A 1 101 ? 13.743 1.345 15.085 1.00 89.88 101 VAL A CA 1
ATOM 783 C C . VAL A 1 101 ? 14.896 0.896 14.200 1.00 89.88 101 VAL A C 1
ATOM 785 O O . VAL A 1 101 ? 15.103 1.428 13.110 1.00 89.88 101 VAL A O 1
ATOM 788 N N . LYS A 1 102 ? 15.627 -0.132 14.639 1.00 87.81 102 LYS A N 1
ATOM 789 C CA . LYS A 1 102 ? 16.689 -0.731 13.831 1.00 87.81 102 LYS A CA 1
ATOM 790 C C . LYS A 1 102 ? 16.094 -1.599 12.723 1.00 87.81 102 LYS A C 1
ATOM 792 O O . LYS A 1 102 ? 15.380 -2.563 13.003 1.00 87.81 102 LYS A O 1
ATOM 797 N N . ILE A 1 103 ? 16.439 -1.282 11.477 1.00 89.25 103 ILE A N 1
ATOM 798 C CA . ILE A 1 103 ? 16.099 -2.102 10.310 1.00 89.25 103 ILE A CA 1
ATOM 799 C C . ILE A 1 103 ? 17.066 -3.306 10.248 1.00 89.25 103 ILE A C 1
ATOM 801 O O . ILE A 1 103 ? 18.280 -3.103 10.347 1.00 89.25 103 ILE A O 1
ATOM 805 N N . PRO A 1 104 ? 16.559 -4.549 10.129 1.00 88.12 104 PRO A N 1
ATOM 806 C CA . PRO A 1 104 ? 17.367 -5.751 9.924 1.00 88.12 104 PRO A CA 1
ATOM 807 C C . PRO A 1 104 ? 18.334 -5.635 8.736 1.00 88.12 104 PRO A C 1
ATOM 809 O O . PRO A 1 104 ? 17.985 -5.074 7.701 1.00 88.12 104 PRO A O 1
ATOM 812 N N . ASN A 1 105 ? 19.553 -6.165 8.884 1.00 85.88 105 ASN A N 1
ATOM 813 C CA . ASN A 1 105 ? 20.628 -5.998 7.894 1.00 85.88 105 ASN A CA 1
ATOM 814 C C . ASN A 1 105 ? 20.302 -6.621 6.528 1.00 85.88 105 ASN A C 1
ATOM 816 O O . ASN A 1 105 ? 20.743 -6.114 5.505 1.00 85.88 105 ASN A O 1
ATOM 820 N N . ASP A 1 106 ? 19.533 -7.703 6.519 1.00 82.69 106 ASP A N 1
ATOM 821 C CA . ASP A 1 106 ? 19.009 -8.393 5.337 1.00 82.69 106 ASP A CA 1
ATOM 822 C C . ASP A 1 106 ? 18.014 -7.543 4.528 1.00 82.69 106 ASP A C 1
ATOM 824 O O . ASP A 1 106 ? 17.809 -7.797 3.344 1.00 82.69 106 ASP A O 1
ATOM 828 N N . LEU A 1 107 ? 17.436 -6.502 5.139 1.00 82.44 107 LEU A N 1
ATOM 829 C CA . LEU A 1 107 ? 16.560 -5.532 4.474 1.00 82.44 107 LEU A CA 1
ATOM 830 C C . LEU A 1 107 ? 17.301 -4.265 4.026 1.00 82.44 107 LEU A C 1
ATOM 832 O O . LEU A 1 107 ? 16.697 -3.387 3.404 1.00 82.44 107 LEU A O 1
ATOM 836 N N . LEU A 1 108 ? 18.585 -4.129 4.369 1.00 83.38 108 LEU A N 1
ATOM 837 C CA . LEU A 1 108 ? 19.384 -2.965 4.009 1.00 83.38 108 LEU A CA 1
ATOM 838 C C . LEU A 1 108 ? 19.980 -3.131 2.613 1.00 83.38 108 LEU A C 1
ATOM 840 O O . LEU A 1 108 ? 20.546 -4.164 2.267 1.00 83.38 108 LEU A O 1
ATOM 844 N N . ILE A 1 109 ? 19.945 -2.051 1.836 1.00 79.56 109 ILE A N 1
ATOM 845 C CA . ILE A 1 109 ? 20.760 -1.932 0.628 1.00 79.56 109 ILE A CA 1
ATOM 846 C C . ILE A 1 109 ? 22.164 -1.527 1.086 1.00 79.56 109 ILE A C 1
ATOM 848 O O . ILE A 1 109 ? 22.416 -0.371 1.426 1.00 79.56 109 ILE A O 1
ATOM 852 N N . THR A 1 110 ? 23.072 -2.498 1.176 1.00 69.81 110 THR A N 1
ATOM 853 C CA . THR A 1 110 ? 24.432 -2.299 1.695 1.00 69.81 110 THR A CA 1
ATOM 854 C C . THR A 1 110 ? 25.365 -1.779 0.600 1.00 69.81 110 THR A C 1
ATOM 856 O O . THR A 1 110 ? 26.139 -2.543 0.026 1.00 69.81 110 THR A O 1
ATOM 859 N N . THR A 1 111 ? 25.291 -0.488 0.277 1.00 68.50 111 THR A N 1
ATOM 860 C CA . THR A 1 111 ? 26.181 0.132 -0.722 1.00 68.50 111 THR A CA 1
ATOM 861 C C . THR A 1 111 ? 26.725 1.466 -0.231 1.00 68.50 111 THR A C 1
ATOM 863 O O . THR A 1 111 ? 25.971 2.279 0.300 1.00 68.50 111 THR A O 1
ATOM 866 N N . THR A 1 112 ? 28.027 1.694 -0.416 1.00 61.62 112 THR A N 1
ATOM 867 C CA . THR A 1 112 ? 28.758 2.859 0.115 1.00 61.62 112 THR A CA 1
ATOM 868 C C . THR A 1 112 ? 28.867 4.036 -0.850 1.00 61.62 112 THR A C 1
ATOM 870 O O . THR A 1 112 ? 29.190 5.133 -0.404 1.00 61.62 112 THR A O 1
ATOM 873 N N . ASP A 1 113 ? 28.588 3.831 -2.140 1.00 74.31 113 ASP A N 1
ATOM 874 C CA . ASP A 1 113 ? 28.996 4.792 -3.173 1.00 74.31 113 ASP A CA 1
ATOM 875 C C . ASP A 1 113 ? 27.833 5.693 -3.628 1.00 74.31 113 ASP A C 1
ATOM 877 O O . ASP A 1 113 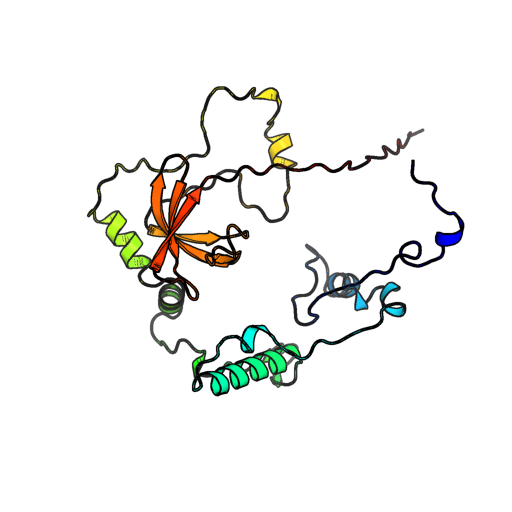? 27.924 6.914 -3.524 1.00 74.31 113 ASP A O 1
ATOM 881 N N . ASP A 1 114 ? 26.710 5.109 -4.072 1.00 76.19 114 ASP A N 1
ATOM 882 C CA . ASP A 1 114 ? 25.490 5.845 -4.456 1.00 76.19 114 ASP A CA 1
ATOM 883 C C . ASP A 1 114 ? 24.213 5.087 -4.033 1.00 76.19 114 ASP A C 1
ATOM 885 O O . ASP A 1 114 ? 23.704 4.242 -4.781 1.00 76.19 114 ASP A O 1
ATOM 889 N N . PRO A 1 115 ? 23.677 5.365 -2.831 1.00 75.81 115 PRO A N 1
ATOM 890 C CA . PRO A 1 115 ? 22.502 4.674 -2.303 1.00 75.81 115 PRO A CA 1
ATOM 891 C C . PRO A 1 115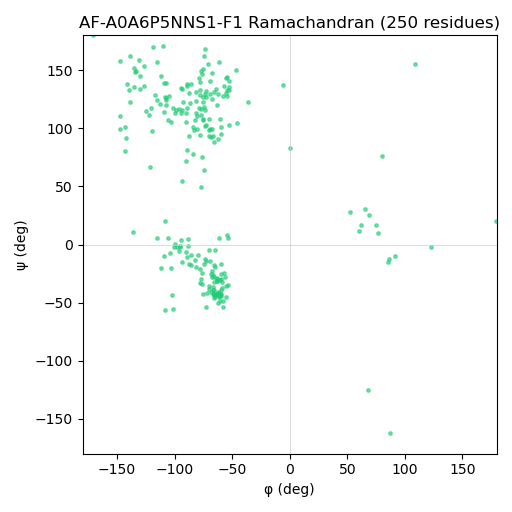 ? 21.229 4.881 -3.132 1.00 75.81 115 PRO A C 1
ATOM 893 O O . PRO A 1 115 ? 20.383 3.988 -3.187 1.00 75.81 115 PRO A O 1
ATOM 896 N N . LEU A 1 116 ? 21.068 6.044 -3.776 1.00 71.50 116 LEU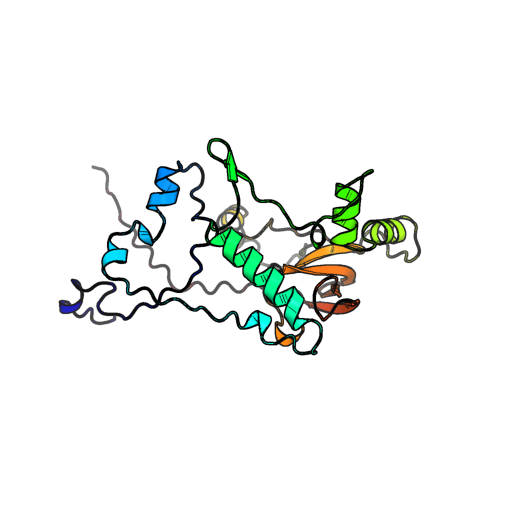 A N 1
ATOM 897 C CA . LEU A 1 116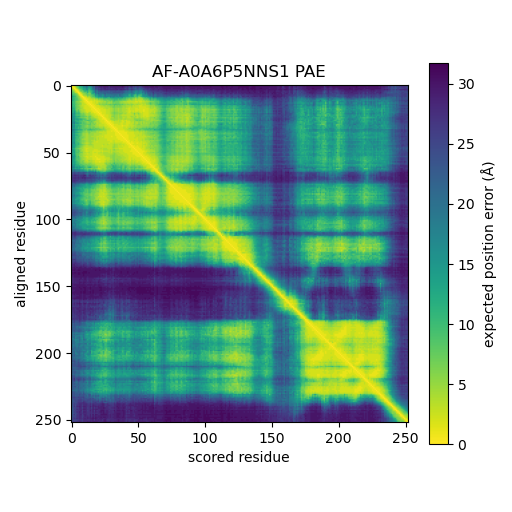 ? 19.854 6.340 -4.536 1.00 71.50 116 LEU A CA 1
ATOM 898 C C . LEU A 1 116 ? 19.840 5.574 -5.856 1.00 71.50 116 LEU A C 1
ATOM 900 O O . LEU A 1 116 ? 18.811 5.003 -6.206 1.00 71.50 116 LEU A O 1
ATOM 904 N N . SER A 1 117 ? 20.970 5.519 -6.564 1.00 70.25 117 SER A N 1
ATOM 905 C CA . SER A 1 117 ? 21.078 4.730 -7.796 1.00 70.25 117 SER A CA 1
ATOM 906 C C . SER A 1 117 ? 20.823 3.244 -7.539 1.00 70.25 117 SER A C 1
ATOM 908 O O . SER A 1 117 ? 20.023 2.631 -8.244 1.00 70.25 117 SER A O 1
ATOM 910 N N . HIS A 1 118 ? 21.384 2.684 -6.463 1.00 75.31 118 HIS A N 1
ATOM 911 C CA . HIS A 1 118 ? 21.123 1.291 -6.092 1.00 75.31 118 HIS A CA 1
ATOM 912 C C . HIS A 1 118 ? 19.679 1.055 -5.654 1.00 75.31 118 HIS A C 1
ATOM 914 O O . HIS A 1 118 ? 19.112 0.018 -5.984 1.00 75.31 118 HIS A O 1
ATOM 920 N N . LEU A 1 119 ? 19.049 2.008 -4.960 1.00 77.38 119 LEU A N 1
ATOM 921 C CA . LEU A 1 119 ? 17.622 1.921 -4.653 1.00 77.38 119 LEU A CA 1
ATOM 922 C C . LEU A 1 119 ? 16.777 1.930 -5.930 1.00 77.38 119 LEU A C 1
ATOM 924 O O . LEU A 1 119 ? 15.817 1.168 -6.032 1.00 77.38 119 LEU A O 1
ATOM 928 N N . VAL A 1 120 ? 17.120 2.784 -6.896 1.00 75.00 120 VAL A N 1
ATOM 929 C CA . VAL A 1 120 ? 16.432 2.859 -8.187 1.00 75.00 120 VAL A CA 1
ATOM 930 C C . VAL A 1 120 ? 16.617 1.567 -8.973 1.00 75.00 120 VAL A C 1
ATOM 932 O O . VAL A 1 120 ? 15.622 1.060 -9.477 1.00 75.00 120 VAL A O 1
ATOM 935 N N . ASP A 1 121 ? 17.822 1.004 -9.039 1.00 75.88 121 ASP A N 1
ATOM 936 C CA . ASP A 1 121 ? 18.081 -0.257 -9.743 1.00 75.88 121 ASP A CA 1
ATOM 937 C C . ASP A 1 121 ? 17.429 -1.455 -9.038 1.00 75.88 121 ASP A C 1
ATOM 939 O O . ASP A 1 121 ? 16.766 -2.270 -9.674 1.00 75.88 121 ASP A O 1
ATOM 943 N N . PHE A 1 122 ? 17.477 -1.504 -7.705 1.00 78.06 122 PHE A N 1
ATOM 944 C CA . PHE A 1 122 ? 16.741 -2.496 -6.920 1.00 78.06 122 PHE A CA 1
ATOM 945 C C . PHE A 1 122 ? 15.226 -2.406 -7.166 1.00 78.06 122 PHE A C 1
ATOM 947 O O . PHE A 1 122 ? 14.536 -3.417 -7.311 1.00 78.06 122 PHE A O 1
ATOM 954 N N . ALA A 1 123 ? 14.681 -1.187 -7.214 1.00 72.38 123 ALA A N 1
ATOM 955 C CA . ALA A 1 123 ? 13.257 -0.947 -7.411 1.00 72.38 123 ALA A CA 1
ATOM 956 C C . ALA A 1 123 ? 12.802 -1.141 -8.868 1.00 72.38 123 ALA A C 1
ATOM 958 O O . ALA A 1 123 ? 11.663 -1.557 -9.097 1.00 72.38 123 ALA A O 1
ATOM 959 N N . TYR A 1 124 ? 13.661 -0.805 -9.825 1.00 73.75 124 TYR A N 1
ATOM 960 C CA . TYR A 1 124 ? 13.423 -0.810 -11.263 1.00 73.75 124 TYR A CA 1
ATOM 961 C C . TYR A 1 124 ? 14.700 -1.261 -11.992 1.00 73.75 124 TYR A C 1
ATOM 963 O O . TYR A 1 124 ? 15.436 -0.424 -12.526 1.00 73.75 124 TYR A O 1
ATOM 971 N N . PRO A 1 125 ? 14.951 -2.580 -12.056 1.00 72.38 125 PRO A N 1
ATOM 972 C CA . PRO A 1 125 ? 16.163 -3.108 -12.666 1.00 72.38 125 PRO A CA 1
ATOM 973 C C . PRO A 1 125 ? 16.313 -2.645 -14.109 1.00 72.38 125 PRO A C 1
ATOM 975 O O . PRO A 1 125 ? 15.348 -2.672 -14.883 1.00 72.38 125 PRO A O 1
ATOM 978 N N . ASN A 1 126 ? 17.529 -2.252 -14.485 1.00 68.62 126 ASN A N 1
ATOM 979 C CA . ASN A 1 126 ? 17.860 -1.794 -15.838 1.00 68.62 126 ASN A CA 1
ATOM 980 C C . ASN A 1 126 ? 17.099 -0.534 -16.291 1.00 68.62 126 ASN A C 1
ATOM 982 O O . ASN A 1 126 ? 17.068 -0.252 -17.487 1.00 68.62 126 ASN A O 1
ATOM 986 N N . LEU A 1 127 ? 16.487 0.251 -15.393 1.00 69.88 127 LEU A N 1
ATOM 987 C CA . LEU A 1 127 ? 15.757 1.468 -15.781 1.00 69.88 127 LEU A CA 1
ATOM 988 C C . LEU A 1 127 ? 16.635 2.435 -16.588 1.00 69.88 127 LEU A C 1
ATOM 990 O O . LEU A 1 127 ? 16.206 2.933 -17.628 1.00 69.88 127 LEU A O 1
ATOM 994 N N . LEU A 1 128 ? 17.871 2.669 -16.136 1.00 66.94 128 LEU A N 1
ATOM 995 C CA . LEU A 1 128 ? 18.815 3.538 -16.841 1.00 66.94 128 LEU A CA 1
ATOM 996 C C . LEU A 1 128 ? 19.213 2.955 -18.197 1.00 66.94 128 LEU A C 1
ATOM 998 O O . LEU A 1 128 ? 19.187 3.683 -19.184 1.00 66.94 128 LEU A O 1
ATOM 1002 N N . GLN A 1 129 ? 19.499 1.652 -18.265 1.00 66.31 129 GLN A N 1
ATOM 1003 C CA . GLN A 1 129 ? 19.814 0.984 -19.527 1.00 66.31 129 GLN A CA 1
ATOM 1004 C C . GLN A 1 129 ? 18.645 1.079 -20.508 1.00 66.31 129 GLN A C 1
ATOM 1006 O O . GLN A 1 129 ? 18.854 1.433 -21.658 1.00 66.31 129 GLN A O 1
ATOM 1011 N N . ASN A 1 130 ? 17.408 0.876 -20.051 1.00 64.44 130 ASN A N 1
ATOM 1012 C CA . ASN A 1 130 ? 16.220 1.010 -20.889 1.00 64.44 130 ASN A CA 1
ATOM 1013 C C . ASN A 1 130 ? 16.085 2.438 -21.429 1.00 64.44 130 ASN A C 1
ATOM 1015 O O . ASN A 1 130 ? 15.849 2.627 -22.618 1.00 64.44 130 ASN A O 1
ATOM 1019 N N . ILE A 1 131 ? 16.272 3.458 -20.586 1.00 61.69 131 ILE A N 1
ATOM 1020 C CA . ILE A 1 131 ? 16.232 4.860 -21.025 1.00 61.69 131 ILE A CA 1
ATOM 1021 C C . ILE A 1 131 ? 17.342 5.149 -22.050 1.00 61.69 131 ILE A C 1
ATOM 1023 O O . ILE A 1 131 ? 17.098 5.865 -23.022 1.00 61.69 131 ILE A O 1
ATOM 1027 N N . LEU A 1 132 ? 18.546 4.611 -21.842 1.00 60.66 132 LEU A N 1
ATOM 1028 C CA . LEU A 1 132 ? 19.694 4.804 -22.729 1.00 60.66 132 LEU A CA 1
ATOM 1029 C C . LEU A 1 132 ? 19.543 4.047 -24.055 1.00 60.66 132 LEU A C 1
ATOM 1031 O O . LEU A 1 132 ? 19.773 4.647 -25.096 1.00 60.66 132 LEU A O 1
ATOM 1035 N N . ASP A 1 133 ? 19.059 2.805 -24.047 1.00 59.88 133 ASP A N 1
ATOM 1036 C CA . ASP A 1 133 ? 18.776 2.003 -25.248 1.00 59.88 133 ASP A CA 1
ATOM 1037 C C . ASP A 1 133 ? 17.749 2.687 -26.165 1.00 59.88 133 ASP A C 1
ATOM 1039 O O . ASP A 1 133 ? 17.821 2.579 -27.394 1.00 59.88 133 ASP A O 1
ATOM 1043 N N . TYR A 1 134 ? 16.805 3.430 -25.575 1.00 53.81 134 TYR A N 1
ATOM 1044 C CA . TYR A 1 134 ? 15.873 4.277 -26.319 1.00 53.81 134 TYR A CA 1
ATOM 1045 C C . TYR A 1 134 ? 16.494 5.590 -26.807 1.00 53.81 134 TYR A C 1
ATOM 1047 O O . TYR A 1 134 ? 16.074 6.094 -27.847 1.00 53.81 134 TYR A O 1
ATOM 1055 N N . ARG A 1 135 ? 17.482 6.153 -26.098 1.00 52.09 135 ARG A N 1
ATOM 1056 C CA . ARG A 1 135 ? 18.203 7.358 -26.546 1.00 52.09 135 ARG A CA 1
ATOM 1057 C C . ARG A 1 135 ? 19.246 7.070 -27.630 1.00 52.09 135 ARG A C 1
ATOM 1059 O O . ARG A 1 135 ? 19.443 7.934 -28.475 1.00 52.09 135 ARG A O 1
ATOM 1066 N N . ASP A 1 136 ? 19.884 5.900 -27.607 1.00 48.75 136 ASP A N 1
ATOM 1067 C CA . ASP A 1 136 ? 21.040 5.556 -28.457 1.00 48.75 136 ASP A CA 1
ATOM 1068 C C . ASP A 1 136 ? 20.679 4.706 -29.695 1.00 48.75 136 ASP A C 1
ATOM 1070 O O . ASP A 1 136 ? 21.522 4.399 -30.531 1.00 48.75 136 ASP A O 1
ATOM 1074 N N . GLY A 1 137 ? 19.398 4.369 -29.884 1.00 51.25 137 GLY A N 1
ATOM 1075 C CA . GLY A 1 137 ? 18.883 3.954 -31.191 1.00 51.25 137 GLY A CA 1
ATOM 1076 C C . GLY A 1 137 ? 19.146 2.499 -31.594 1.00 51.25 137 GLY A C 1
ATOM 1077 O O . GLY A 1 137 ? 19.884 2.220 -32.537 1.00 51.25 137 GLY A O 1
ATOM 1078 N N . LYS A 1 138 ? 18.383 1.559 -31.016 1.00 43.16 138 LYS A N 1
ATOM 1079 C CA . LYS A 1 138 ? 18.087 0.271 -31.689 1.00 43.16 138 LYS A CA 1
ATOM 1080 C C . LYS A 1 138 ? 16.626 0.014 -32.050 1.00 43.16 138 LYS A C 1
ATOM 1082 O O . LYS A 1 138 ? 16.324 -1.040 -32.605 1.00 43.16 138 LYS A O 1
ATOM 1087 N N . ARG A 1 139 ? 15.733 0.987 -31.853 1.00 40.44 139 ARG A N 1
ATOM 1088 C CA . ARG A 1 139 ? 14.465 1.087 -32.597 1.00 40.44 139 ARG A CA 1
ATOM 1089 C C . ARG A 1 139 ? 14.166 2.555 -32.851 1.00 40.44 139 ARG A C 1
ATOM 1091 O O . ARG A 1 139 ? 13.703 3.253 -31.958 1.00 40.44 139 ARG A O 1
ATOM 1098 N N . VAL A 1 140 ? 14.445 3.010 -34.069 1.00 36.38 140 VAL A N 1
ATOM 1099 C CA . VAL A 1 140 ? 13.858 4.244 -34.590 1.00 36.38 140 VAL A CA 1
ATOM 1100 C C . VAL A 1 140 ? 12.371 3.955 -34.778 1.00 36.38 140 VAL A C 1
ATOM 11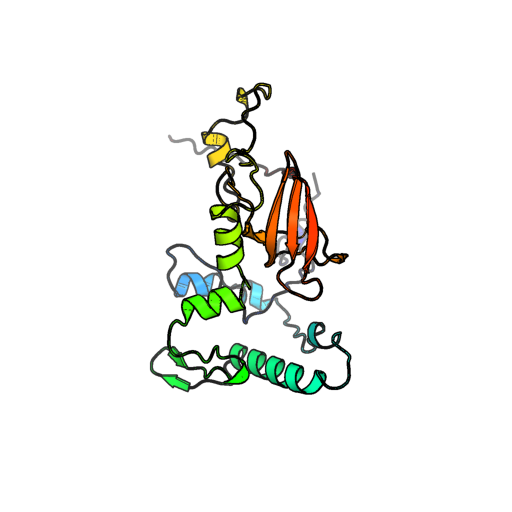02 O O . VAL A 1 140 ? 11.959 3.401 -35.790 1.00 36.38 140 VAL A O 1
ATOM 1105 N N . PHE A 1 141 ? 11.576 4.259 -33.762 1.00 41.97 141 PHE A N 1
ATOM 1106 C CA . PHE A 1 141 ? 10.275 4.848 -34.028 1.00 41.97 141 PHE A CA 1
ATOM 1107 C C . PHE A 1 141 ? 10.514 6.350 -33.951 1.00 41.97 141 PHE A C 1
ATOM 1109 O O . PHE A 1 141 ? 11.248 6.808 -33.072 1.00 41.97 141 PHE A O 1
ATOM 1116 N N . GLU A 1 142 ? 9.997 7.094 -34.924 1.00 36.28 142 GLU A N 1
ATOM 1117 C CA . GLU A 1 142 ? 10.078 8.553 -34.927 1.00 36.28 142 GLU A CA 1
ATOM 1118 C C . GLU A 1 142 ? 9.681 9.120 -33.550 1.00 36.28 142 GLU A C 1
ATOM 1120 O O . GLU A 1 142 ? 8.870 8.501 -32.852 1.00 36.28 142 GLU A O 1
ATOM 1125 N N . PRO A 1 143 ? 10.221 10.281 -33.130 1.00 38.94 143 PRO A N 1
ATOM 1126 C CA . PRO A 1 143 ? 10.049 10.827 -31.778 1.00 38.94 143 PRO A CA 1
ATOM 1127 C C . PRO A 1 143 ? 8.601 11.155 -31.364 1.00 38.94 143 PRO A C 1
ATOM 1129 O O . PRO A 1 143 ? 8.394 11.687 -30.274 1.00 38.94 143 PRO A O 1
ATOM 1132 N N . ASP A 1 144 ? 7.610 10.816 -32.187 1.00 41.56 144 ASP A N 1
ATOM 1133 C CA . ASP A 1 144 ? 6.233 11.283 -32.099 1.00 41.56 144 ASP A CA 1
ATOM 1134 C C . ASP A 1 144 ? 5.230 10.252 -31.574 1.00 41.56 144 ASP A C 1
ATOM 1136 O O . ASP A 1 144 ? 4.050 10.574 -31.457 1.00 41.56 144 ASP A O 1
ATOM 1140 N N . THR A 1 145 ? 5.642 9.057 -31.125 1.00 45.03 145 THR A N 1
ATOM 1141 C CA . THR A 1 145 ? 4.721 8.164 -30.378 1.00 45.03 145 THR A CA 1
ATOM 1142 C C . THR A 1 145 ? 4.534 8.620 -28.927 1.00 45.03 145 THR A C 1
ATOM 1144 O O . THR A 1 145 ? 4.648 7.865 -27.963 1.00 45.03 145 THR A O 1
ATOM 1147 N N . THR A 1 146 ? 4.241 9.902 -28.754 1.00 41.00 146 THR A N 1
ATOM 1148 C CA . THR A 1 146 ? 3.582 10.397 -27.558 1.00 41.00 146 THR A CA 1
ATOM 1149 C C . THR A 1 146 ? 2.116 10.019 -27.704 1.00 41.00 146 THR A C 1
ATOM 1151 O O . THR A 1 146 ? 1.453 10.509 -28.613 1.00 41.00 146 THR A O 1
ATOM 1154 N N . CYS A 1 147 ? 1.574 9.171 -26.827 1.00 41.34 147 CYS A N 1
ATOM 1155 C CA . CYS A 1 147 ? 0.120 9.058 -26.713 1.00 41.34 147 CYS A CA 1
ATOM 1156 C C . CYS A 1 147 ? -0.398 10.398 -26.181 1.00 41.34 147 CYS A C 1
ATOM 1158 O O . CYS A 1 147 ? -0.489 10.600 -24.969 1.00 41.34 147 CYS A O 1
ATOM 1160 N N . GLN A 1 148 ? -0.686 11.344 -27.069 1.00 42.59 148 GLN A N 1
ATOM 1161 C CA . GLN A 1 148 ? -1.485 12.494 -26.699 1.00 42.59 148 GLN A CA 1
ATO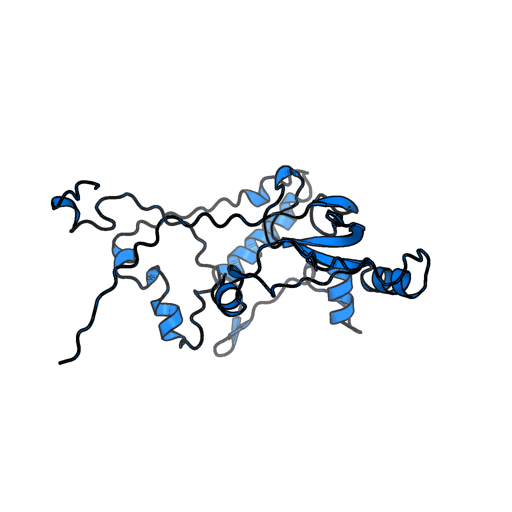M 1162 C C . GLN A 1 148 ? -2.895 11.977 -26.364 1.00 42.59 148 GLN A C 1
ATOM 1164 O O . GLN A 1 148 ? -3.466 11.128 -27.054 1.00 42.59 148 GLN A O 1
ATOM 1169 N N . ALA A 1 149 ? -3.431 12.403 -25.220 1.00 45.81 149 ALA A N 1
ATOM 1170 C CA . ALA A 1 149 ? -4.875 12.390 -25.031 1.00 45.81 149 ALA A CA 1
ATOM 1171 C C . ALA A 1 149 ? -5.470 13.331 -26.081 1.00 45.81 149 ALA A C 1
ATOM 1173 O O . ALA A 1 149 ? -4.937 14.422 -26.253 1.00 45.81 149 ALA A O 1
ATOM 1174 N N . ASP A 1 150 ? -6.462 12.833 -26.816 1.00 45.00 150 ASP A N 1
ATOM 1175 C CA . ASP A 1 150 ? -6.967 13.346 -28.091 1.00 45.00 150 ASP A CA 1
ATOM 1176 C C . ASP A 1 150 ? -6.981 14.878 -28.236 1.00 45.00 150 ASP A C 1
ATOM 1178 O O . ASP A 1 150 ? -7.677 15.577 -27.502 1.00 45.00 150 ASP A O 1
ATOM 1182 N N . GLU A 1 151 ? -6.301 15.376 -29.270 1.00 42.69 151 GLU A N 1
ATOM 1183 C CA . GLU A 1 151 ? -6.806 16.486 -30.081 1.00 42.69 151 GLU A CA 1
ATOM 1184 C C . GLU A 1 151 ? -7.631 15.846 -31.207 1.00 42.69 151 GLU A C 1
ATOM 1186 O O . GLU A 1 151 ? -7.119 15.584 -32.288 1.00 42.69 151 GLU A O 1
ATOM 1191 N N . ASN A 1 152 ? -8.887 15.483 -30.933 1.00 39.00 152 ASN A N 1
ATOM 1192 C CA . ASN A 1 152 ? -9.831 15.098 -31.982 1.00 39.00 152 ASN A CA 1
ATOM 1193 C C . ASN A 1 152 ? -11.066 16.002 -31.913 1.00 39.00 152 ASN A C 1
ATOM 1195 O O . ASN A 1 152 ? -11.855 15.970 -30.964 1.00 39.00 152 ASN A O 1
ATOM 1199 N N . GLU A 1 153 ? -11.176 16.830 -32.950 1.00 47.09 153 GLU A N 1
ATOM 1200 C CA . GLU A 1 153 ? -12.313 17.655 -33.339 1.00 47.09 153 GLU A CA 1
ATOM 1201 C C . GLU A 1 153 ? -13.517 16.754 -33.668 1.00 47.09 153 GLU A C 1
ATOM 1203 O O . GLU A 1 153 ? -13.623 16.275 -34.785 1.00 47.09 153 GLU A O 1
ATOM 1208 N N . ASP A 1 154 ? -14.372 16.450 -32.681 1.00 41.50 154 ASP A N 1
ATOM 1209 C CA . ASP A 1 154 ? -15.826 16.201 -32.878 1.00 41.50 154 ASP A CA 1
ATOM 1210 C C . ASP A 1 154 ? -16.600 15.856 -31.584 1.00 41.50 154 ASP A C 1
ATOM 1212 O O . ASP A 1 154 ? -17.719 15.335 -31.605 1.00 41.50 154 ASP A O 1
ATOM 1216 N N . VAL A 1 155 ? -16.064 16.190 -30.408 1.00 41.22 155 VAL A N 1
ATOM 1217 C CA . VAL A 1 155 ? -16.853 16.192 -29.167 1.00 41.22 155 VAL A CA 1
ATOM 1218 C C . VAL A 1 155 ? -17.322 17.620 -28.935 1.00 41.22 155 VAL A C 1
ATOM 1220 O O . VAL A 1 155 ? -16.491 18.505 -28.756 1.00 41.22 155 VAL A O 1
ATOM 1223 N N . LYS A 1 156 ? -18.643 17.860 -28.958 1.00 35.59 156 LYS A N 1
ATOM 1224 C CA . LYS A 1 156 ? -19.249 19.176 -28.686 1.00 35.59 156 LYS A CA 1
ATOM 1225 C C . LYS A 1 156 ? -18.602 19.803 -27.442 1.00 35.59 156 LYS A C 1
ATOM 1227 O O . LYS A 1 156 ? -18.884 19.396 -26.317 1.00 35.59 156 LYS A O 1
ATOM 1232 N N . GLN A 1 157 ? -17.732 20.787 -27.674 1.00 39.25 157 GLN A N 1
ATOM 1233 C CA . GLN A 1 157 ? -16.860 21.427 -26.682 1.00 39.25 157 GLN A CA 1
ATOM 1234 C C . GLN A 1 157 ? -17.624 22.203 -25.592 1.00 39.25 157 GLN A C 1
ATOM 1236 O O . GLN A 1 157 ? -17.021 22.667 -24.631 1.00 39.25 157 GLN A O 1
ATOM 1241 N N . GLU A 1 158 ? -18.951 22.314 -25.691 1.00 39.56 158 GLU A N 1
ATOM 1242 C CA . GLU A 1 158 ? -19.787 23.072 -24.753 1.00 39.56 158 GLU A CA 1
ATOM 1243 C C . GLU A 1 158 ? -19.977 22.404 -23.378 1.00 39.56 158 GLU A C 1
ATOM 1245 O O . GLU A 1 158 ? -20.449 23.062 -22.454 1.00 39.56 158 GLU A O 1
ATOM 1250 N N . TRP A 1 159 ? -19.614 21.127 -23.197 1.00 39.59 159 TRP A N 1
ATOM 1251 C CA . TRP A 1 159 ? -19.787 20.421 -21.910 1.00 39.59 159 TRP A CA 1
ATOM 1252 C C . TRP A 1 159 ? -18.511 20.241 -21.085 1.00 39.59 159 TRP A C 1
ATOM 1254 O O . TRP A 1 159 ? -18.590 19.823 -19.933 1.00 39.59 159 TRP A O 1
ATOM 1264 N N . PHE A 1 160 ? -17.344 20.578 -21.634 1.00 39.16 160 PHE A N 1
ATOM 1265 C CA . PHE A 1 160 ? -16.063 20.433 -20.941 1.00 39.16 160 PHE A CA 1
ATOM 1266 C C . PHE A 1 160 ? -15.368 21.784 -20.845 1.00 39.16 160 PHE A C 1
ATOM 1268 O O . PHE A 1 160 ? -14.333 22.018 -21.464 1.00 39.16 160 PHE A O 1
ATOM 1275 N N . THR A 1 161 ? -15.952 22.696 -20.073 1.00 43.56 161 THR A N 1
ATOM 1276 C CA . THR A 1 161 ? -15.255 23.937 -19.750 1.00 43.56 161 THR A CA 1
ATOM 1277 C C . THR A 1 161 ? -14.043 23.625 -18.859 1.00 43.56 161 THR A C 1
ATOM 1279 O O . THR A 1 161 ? -14.082 22.669 -18.071 1.00 43.56 161 THR A O 1
ATOM 1282 N N . PRO A 1 162 ? -12.939 24.389 -18.957 1.00 41.38 162 PRO A N 1
ATOM 1283 C CA . PRO A 1 162 ? -11.819 24.242 -18.032 1.00 41.38 162 PRO A CA 1
ATOM 1284 C C . PRO A 1 162 ? -12.273 24.407 -16.575 1.00 41.38 162 PRO A C 1
ATOM 1286 O O . PRO A 1 162 ? -11.708 23.774 -15.690 1.00 41.38 162 PRO A O 1
ATOM 1289 N N . GLU A 1 163 ? -13.340 25.165 -16.318 1.00 46.12 163 GLU A N 1
ATOM 1290 C CA . GLU A 1 163 ? -13.994 25.265 -15.013 1.00 46.12 163 GLU A CA 1
ATOM 1291 C C . GLU A 1 163 ? -14.624 23.929 -14.573 1.00 46.12 163 GLU A C 1
ATOM 1293 O O . GLU A 1 163 ? -14.379 23.497 -13.451 1.00 46.12 163 GLU A O 1
ATOM 1298 N N . PHE A 1 164 ? -15.334 23.210 -15.455 1.00 47.38 164 PHE A N 1
ATOM 1299 C CA . PHE A 1 164 ? -15.899 21.880 -15.170 1.00 47.38 164 PHE A CA 1
ATOM 1300 C C . PHE A 1 164 ? -14.813 20.818 -14.937 1.00 47.38 164 PHE A C 1
ATOM 1302 O O . PHE A 1 164 ? -14.898 20.028 -13.999 1.00 47.38 164 PHE A O 1
ATOM 1309 N N . LEU A 1 165 ? -13.751 20.820 -15.750 1.00 39.41 165 LEU A N 1
ATOM 1310 C CA . LEU A 1 165 ? -12.602 19.922 -15.568 1.00 39.41 165 LEU A CA 1
ATOM 1311 C C . LEU A 1 165 ? -11.823 20.227 -14.276 1.00 39.41 165 LEU A C 1
ATOM 1313 O O . LEU A 1 165 ? -11.306 19.303 -13.648 1.00 39.41 165 LEU A O 1
ATOM 1317 N N . ASN A 1 166 ? -11.773 21.494 -13.856 1.00 45.06 166 ASN A N 1
ATOM 1318 C CA . ASN A 1 166 ? -11.188 21.910 -12.579 1.00 45.06 166 ASN A CA 1
ATOM 1319 C C . ASN A 1 166 ? -12.093 21.601 -11.370 1.00 45.06 166 ASN A C 1
ATOM 1321 O O . ASN A 1 166 ? -11.572 21.436 -10.262 1.00 45.06 166 ASN A O 1
ATOM 1325 N N . ASP A 1 167 ? -13.409 21.481 -11.576 1.00 43.06 167 ASP A N 1
ATOM 1326 C CA . ASP A 1 167 ? -14.389 21.053 -10.568 1.00 43.06 167 ASP A CA 1
ATOM 1327 C C . ASP A 1 167 ? -14.453 19.528 -10.393 1.00 43.06 167 ASP A C 1
ATOM 1329 O O . ASP A 1 167 ? -14.841 19.048 -9.323 1.00 43.06 167 ASP A O 1
ATOM 1333 N N . ILE A 1 168 ? -13.968 18.739 -11.362 1.00 44.03 168 ILE A N 1
ATOM 1334 C CA . ILE A 1 168 ? -13.681 17.308 -11.166 1.00 44.03 168 ILE A CA 1
ATOM 1335 C C . ILE A 1 168 ? -12.390 17.170 -10.342 1.00 44.03 168 ILE A C 1
ATOM 1337 O O . ILE A 1 168 ? -11.375 16.617 -10.766 1.00 44.03 168 ILE A O 1
ATOM 1341 N N . LYS A 1 169 ? -12.423 17.640 -9.093 1.00 42.38 169 LYS A N 1
ATOM 1342 C CA . LYS A 1 169 ? -11.434 17.271 -8.079 1.00 42.38 169 LYS A CA 1
ATOM 1343 C C . LYS A 1 169 ? -11.738 15.864 -7.587 1.00 42.38 169 LYS A C 1
ATOM 1345 O O . LYS A 1 169 ? -12.197 15.660 -6.467 1.00 42.38 169 LYS A O 1
ATOM 1350 N N . CYS A 1 170 ? -11.421 14.864 -8.404 1.00 41.44 170 CYS A N 1
ATOM 1351 C CA . CYS A 1 170 ? -11.110 13.555 -7.845 1.00 41.44 170 CYS A CA 1
ATOM 1352 C C . CYS A 1 170 ? -9.808 13.709 -7.053 1.00 41.44 170 CYS A C 1
ATOM 1354 O O . CYS A 1 170 ? -8.717 13.639 -7.617 1.00 41.44 170 CYS A O 1
ATOM 1356 N N . SER A 1 171 ? -9.912 13.966 -5.749 1.00 37.97 171 SER A N 1
ATOM 1357 C CA . SER A 1 171 ? -8.776 13.914 -4.831 1.00 37.97 171 SER A CA 1
ATOM 1358 C C . SER A 1 171 ? -8.077 12.557 -4.995 1.00 37.97 171 SER A C 1
ATOM 1360 O O . SER A 1 171 ? -8.606 11.541 -4.549 1.00 37.97 171 SER A O 1
ATOM 1362 N N . GLY A 1 172 ? -6.934 12.530 -5.691 1.00 44.84 172 GLY A N 1
ATOM 1363 C CA . GLY A 1 172 ? -6.171 11.307 -5.975 1.00 44.84 172 GLY A CA 1
ATOM 1364 C C . GLY A 1 172 ? -5.899 10.979 -7.451 1.00 44.84 172 GLY A C 1
ATOM 1365 O O . GLY A 1 172 ? -5.205 9.998 -7.704 1.00 44.84 172 GLY A O 1
ATOM 1366 N N . LEU A 1 173 ? -6.379 11.763 -8.425 1.00 50.53 173 LEU A N 1
ATOM 1367 C CA . LEU A 1 173 ? -5.980 11.618 -9.836 1.00 50.53 173 LEU A CA 1
ATOM 1368 C C . LEU A 1 173 ? -5.066 12.778 -10.261 1.00 50.53 173 LEU A C 1
ATOM 1370 O O . LEU A 1 173 ? -5.405 13.944 -10.079 1.00 50.53 173 LEU A O 1
ATOM 1374 N N . LEU A 1 174 ? -3.887 12.452 -10.803 1.00 43.84 174 LEU A N 1
ATOM 1375 C CA . LEU A 1 174 ? -2.954 13.433 -11.368 1.00 43.84 174 LEU A CA 1
ATOM 1376 C C . LEU A 1 174 ? -3.439 13.925 -12.742 1.00 43.84 174 LEU A C 1
ATOM 1378 O O . LEU A 1 174 ? -4.105 13.182 -13.456 1.00 43.84 174 LEU A O 1
ATOM 1382 N N . ASN A 1 175 ? -3.068 15.174 -13.051 1.00 44.81 175 ASN A N 1
ATOM 1383 C CA . ASN A 1 175 ? -3.295 15.991 -14.253 1.00 44.81 175 ASN A CA 1
ATOM 1384 C C . ASN A 1 175 ? -3.967 15.324 -15.472 1.00 44.81 175 ASN A C 1
ATOM 1386 O O . ASN A 1 175 ? -3.553 14.271 -15.945 1.00 44.81 175 ASN A O 1
ATOM 1390 N N . HIS A 1 176 ? -4.900 16.065 -16.078 1.00 56.84 176 HIS A N 1
ATOM 1391 C CA . HIS A 1 176 ? -5.689 15.790 -17.295 1.00 56.84 176 HIS A CA 1
ATOM 1392 C C . HIS A 1 176 ? -4.896 15.421 -18.576 1.00 56.84 176 HIS A C 1
ATOM 1394 O O . HIS A 1 176 ? -5.486 15.276 -19.642 1.00 56.84 176 HIS A O 1
ATOM 1400 N N . LYS A 1 177 ? -3.570 15.252 -18.501 1.00 62.47 177 LYS A N 1
ATOM 1401 C CA . LYS A 1 177 ? -2.696 14.841 -19.605 1.00 62.47 177 LYS A CA 1
ATOM 1402 C C . LYS A 1 177 ? -1.528 14.009 -19.071 1.00 62.47 177 LYS A C 1
ATOM 1404 O O . LYS A 1 177 ? -0.626 14.537 -18.422 1.00 62.47 177 LYS A O 1
ATOM 1409 N N . LEU A 1 178 ? -1.520 12.712 -19.379 1.00 70.31 178 LEU A N 1
ATOM 1410 C CA . LEU A 1 178 ? -0.407 11.810 -19.077 1.00 70.31 178 LEU A CA 1
ATOM 1411 C C . LEU A 1 178 ? 0.460 11.637 -20.327 1.00 70.31 178 LEU A C 1
ATOM 1413 O O . LEU A 1 178 ? 0.004 11.101 -21.331 1.00 70.31 178 LEU A O 1
ATOM 1417 N N . THR A 1 179 ? 1.712 12.083 -20.257 1.00 72.38 179 THR A N 1
ATOM 1418 C CA . THR A 1 179 ? 2.686 11.946 -21.350 1.00 72.38 179 THR A CA 1
ATOM 1419 C C . THR A 1 179 ? 3.617 10.782 -21.031 1.00 72.38 179 THR A C 1
ATOM 1421 O O . THR A 1 179 ? 4.329 10.828 -20.030 1.00 72.38 179 THR A O 1
ATOM 1424 N N . LEU A 1 180 ? 3.611 9.740 -21.862 1.00 78.44 180 LEU A N 1
ATOM 1425 C CA . LEU A 1 180 ? 4.448 8.549 -21.687 1.00 78.44 180 LEU A CA 1
ATOM 1426 C C . LEU A 1 180 ? 5.446 8.410 -22.832 1.00 78.44 180 LEU A C 1
ATOM 1428 O O . LEU A 1 180 ? 5.224 8.923 -23.927 1.00 78.44 180 LEU A O 1
ATOM 1432 N N . LYS A 1 181 ? 6.531 7.681 -22.566 1.00 77.81 181 LYS A N 1
ATOM 1433 C CA . LYS A 1 181 ? 7.510 7.258 -23.569 1.00 77.81 181 LYS A CA 1
ATOM 1434 C C . LYS A 1 181 ? 7.866 5.788 -23.352 1.00 77.81 181 LYS A C 1
ATOM 1436 O O . LYS A 1 181 ? 7.810 5.323 -22.213 1.00 77.81 181 LYS A O 1
ATOM 1441 N N . PRO A 1 182 ? 8.256 5.049 -24.397 1.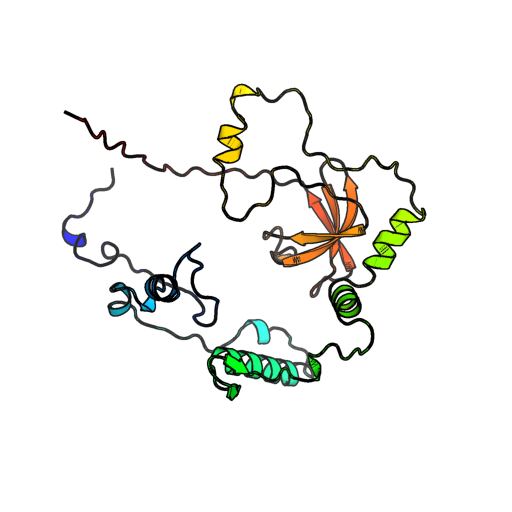00 82.19 182 PRO A N 1
ATOM 1442 C CA . PRO A 1 182 ? 8.885 3.748 -24.212 1.00 82.19 182 PRO A CA 1
ATOM 1443 C C . PRO A 1 182 ? 10.112 3.841 -23.284 1.00 82.19 182 PRO A C 1
ATOM 1445 O O . PRO A 1 182 ? 10.813 4.851 -23.260 1.00 82.19 182 PRO A O 1
ATOM 1448 N N . GLY A 1 183 ? 10.333 2.809 -22.473 1.00 76.38 183 GLY A N 1
ATOM 1449 C CA . GLY A 1 183 ? 11.408 2.709 -21.483 1.00 76.38 183 GLY A CA 1
ATOM 1450 C C . GLY A 1 183 ? 11.094 3.313 -20.112 1.00 76.38 183 GLY A C 1
ATOM 1451 O O . GLY A 1 183 ? 11.829 3.050 -19.161 1.00 76.38 183 GLY A O 1
ATOM 1452 N N . VAL A 1 184 ? 10.013 4.089 -19.967 1.00 79.06 184 VAL A N 1
ATOM 1453 C CA . VAL A 1 184 ? 9.677 4.711 -18.676 1.00 79.06 184 VAL A CA 1
ATOM 1454 C C . VAL A 1 184 ? 9.022 3.714 -17.723 1.00 79.06 184 VAL A C 1
ATOM 1456 O O . VAL A 1 184 ? 8.208 2.876 -18.126 1.00 79.06 184 VAL A O 1
ATOM 1459 N N . ALA A 1 185 ? 9.353 3.837 -16.440 1.00 83.69 185 ALA A N 1
ATOM 1460 C CA . ALA A 1 185 ? 8.667 3.123 -15.377 1.00 83.69 185 ALA A CA 1
ATOM 1461 C C . ALA A 1 185 ? 7.326 3.795 -15.054 1.00 83.69 185 ALA A C 1
ATOM 1463 O O . ALA A 1 185 ? 7.252 5.010 -14.868 1.00 83.69 185 ALA A O 1
ATOM 1464 N N . VAL A 1 186 ? 6.268 2.995 -14.953 1.00 84.44 186 VAL A N 1
ATOM 1465 C CA . VAL A 1 186 ? 4.929 3.423 -14.536 1.00 84.44 186 VAL A CA 1
ATOM 1466 C C . VAL A 1 186 ? 4.388 2.486 -13.462 1.00 84.44 186 VAL A C 1
ATOM 1468 O O . VAL A 1 186 ? 4.821 1.341 -13.333 1.00 84.44 186 VAL A O 1
ATOM 1471 N N . MET A 1 187 ? 3.422 2.961 -12.681 1.00 88.12 187 MET A N 1
ATOM 1472 C CA . MET A 1 187 ? 2.751 2.170 -11.653 1.00 88.12 187 MET A CA 1
ATOM 1473 C C . MET A 1 187 ? 1.244 2.235 -11.866 1.00 88.12 187 MET A C 1
ATOM 1475 O O . MET A 1 187 ? 0.689 3.303 -12.126 1.00 88.12 187 MET A O 1
ATOM 1479 N N . LEU A 1 188 ? 0.574 1.092 -11.745 1.00 84.12 188 LEU A N 1
ATOM 1480 C CA . LEU A 1 188 ? -0.881 1.056 -11.767 1.00 84.12 188 LEU A CA 1
ATOM 1481 C C . LEU A 1 188 ? -1.444 1.697 -10.501 1.00 84.12 188 LEU A C 1
ATOM 1483 O O . LEU A 1 188 ? -1.083 1.297 -9.400 1.00 84.12 188 LEU A O 1
ATOM 1487 N N . LEU A 1 189 ? -2.378 2.635 -10.668 1.00 81.31 189 LEU A N 1
ATOM 1488 C CA . LEU A 1 189 ? -3.105 3.277 -9.562 1.00 81.31 189 LEU A CA 1
ATOM 1489 C C . LEU A 1 189 ? -4.460 2.613 -9.260 1.00 81.31 189 LEU A C 1
ATOM 1491 O O . LEU A 1 189 ? -5.198 3.038 -8.374 1.00 81.31 189 LEU A O 1
ATOM 1495 N N . ARG A 1 190 ? -4.828 1.580 -10.025 1.00 75.38 190 ARG A N 1
ATOM 1496 C CA . ARG A 1 190 ? -6.103 0.869 -9.892 1.00 75.38 190 ARG A CA 1
ATOM 1497 C C . ARG A 1 190 ? -5.958 -0.600 -10.240 1.00 75.38 190 ARG A C 1
ATOM 1499 O O . ARG A 1 190 ? -5.077 -0.992 -10.999 1.00 75.38 190 ARG A O 1
ATOM 1506 N N . ASN A 1 191 ? -6.886 -1.395 -9.722 1.00 81.56 191 ASN A N 1
ATOM 1507 C CA . ASN A 1 191 ? -7.022 -2.785 -10.125 1.00 81.56 191 ASN A CA 1
ATOM 1508 C C . ASN A 1 191 ? -7.621 -2.860 -11.533 1.00 81.56 191 ASN A C 1
ATOM 1510 O O . ASN A 1 191 ? -8.667 -2.260 -11.787 1.00 81.56 191 ASN A O 1
ATOM 1514 N N . ILE A 1 192 ? -6.945 -3.588 -12.418 1.00 84.62 192 ILE A N 1
ATOM 1515 C CA . ILE A 1 192 ? -7.392 -3.879 -13.785 1.00 84.62 192 ILE A CA 1
ATOM 1516 C C . ILE A 1 192 ? -7.783 -5.350 -13.862 1.00 84.62 192 ILE A C 1
ATOM 1518 O O . ILE A 1 192 ? -8.924 -5.675 -14.166 1.00 84.62 192 ILE A O 1
ATOM 1522 N N . ASP A 1 193 ? -6.847 -6.226 -13.507 1.00 82.75 193 ASP A N 1
ATOM 1523 C CA . ASP A 1 193 ? -7.046 -7.667 -13.488 1.00 82.75 193 ASP A CA 1
ATOM 1524 C C . ASP A 1 193 ? -6.209 -8.271 -12.360 1.00 82.75 193 ASP A C 1
ATOM 1526 O O . ASP A 1 193 ? -5.000 -8.477 -12.475 1.00 82.75 193 ASP A O 1
ATOM 1530 N N . GLN A 1 194 ? -6.866 -8.550 -11.237 1.00 80.19 194 GLN A N 1
ATOM 1531 C CA . GLN A 1 194 ? -6.201 -9.132 -10.073 1.00 80.19 194 GLN A CA 1
ATOM 1532 C C . GLN A 1 194 ? -5.733 -10.567 -10.331 1.00 80.19 194 GLN A C 1
ATOM 1534 O O . GLN A 1 194 ? -4.740 -10.985 -9.739 1.00 80.19 194 GLN A O 1
ATOM 1539 N N . THR A 1 195 ? -6.408 -11.306 -11.217 1.00 78.94 195 THR A N 1
ATOM 1540 C CA . THR A 1 195 ? -6.052 -12.697 -11.525 1.00 78.94 195 THR A CA 1
ATOM 1541 C C . THR A 1 195 ? -4.739 -12.772 -12.296 1.00 78.94 195 THR A C 1
ATOM 1543 O O . THR A 1 195 ? -3.897 -13.616 -11.996 1.00 78.94 195 THR A O 1
ATOM 1546 N N . SER A 1 196 ? -4.504 -11.797 -13.176 1.00 78.44 196 SER A N 1
ATOM 1547 C CA . SER A 1 196 ? -3.247 -11.626 -13.913 1.00 78.44 196 SER A CA 1
ATOM 1548 C C . SER A 1 196 ? -2.200 -10.776 -13.169 1.00 78.44 196 SER A C 1
ATOM 1550 O O . SER A 1 196 ? -1.132 -10.486 -13.710 1.00 78.44 196 SER A O 1
ATOM 1552 N N . GLY A 1 197 ? -2.461 -10.368 -11.921 1.00 81.31 197 GLY A N 1
ATOM 1553 C CA . GLY A 1 197 ? -1.528 -9.576 -11.103 1.00 81.31 197 GLY A CA 1
ATOM 1554 C C . GLY A 1 197 ? -1.407 -8.094 -11.495 1.00 81.31 197 GLY A C 1
ATOM 1555 O O . GLY A 1 197 ? -0.466 -7.417 -11.080 1.00 81.31 197 GLY A O 1
ATOM 1556 N N . LEU A 1 198 ? -2.356 -7.574 -12.275 1.00 85.38 198 LEU A N 1
ATOM 1557 C CA . LEU A 1 198 ? -2.482 -6.163 -12.644 1.00 85.38 198 LEU A CA 1
ATOM 1558 C C . LEU A 1 198 ? -3.352 -5.427 -11.619 1.00 85.38 198 LEU A C 1
ATOM 1560 O O . LEU A 1 198 ? -4.514 -5.085 -11.868 1.00 85.38 198 LEU A O 1
ATOM 1564 N N . CYS A 1 199 ? -2.790 -5.222 -10.432 1.00 85.81 199 CYS A N 1
ATOM 1565 C CA . CYS A 1 199 ? -3.437 -4.544 -9.319 1.00 85.81 199 CYS A CA 1
ATOM 1566 C C . CYS A 1 199 ? -2.800 -3.177 -9.038 1.00 85.81 199 CYS A C 1
ATOM 1568 O O . CYS A 1 199 ? -1.768 -2.812 -9.600 1.00 85.81 199 CYS A O 1
ATOM 1570 N N . ASN A 1 200 ? -3.440 -2.402 -8.165 1.00 82.25 200 ASN A N 1
ATOM 1571 C CA . ASN A 1 200 ? -2.867 -1.156 -7.672 1.00 82.25 200 ASN A CA 1
ATOM 1572 C C . ASN A 1 200 ? -1.481 -1.415 -7.048 1.00 82.25 200 ASN A C 1
ATOM 1574 O O . ASN A 1 200 ? -1.335 -2.314 -6.218 1.00 82.25 200 ASN A O 1
ATOM 1578 N N . GLY A 1 201 ? -0.483 -0.627 -7.441 1.00 81.50 201 GLY A N 1
ATOM 1579 C CA . GLY A 1 201 ? 0.912 -0.782 -7.036 1.00 81.50 201 GLY A CA 1
ATOM 1580 C C . GLY A 1 201 ? 1.766 -1.655 -7.962 1.00 81.50 201 GLY A C 1
ATOM 1581 O O . GLY A 1 201 ? 2.988 -1.654 -7.807 1.00 81.50 201 GLY A O 1
ATOM 1582 N N . THR A 1 202 ? 1.186 -2.365 -8.942 1.00 85.88 202 THR A N 1
ATOM 1583 C CA . THR A 1 202 ? 1.980 -3.124 -9.922 1.00 85.88 202 THR A CA 1
ATOM 1584 C C . THR A 1 202 ? 2.842 -2.160 -10.736 1.00 85.88 202 THR A C 1
ATOM 1586 O O . THR A 1 202 ? 2.324 -1.265 -11.410 1.00 85.88 202 THR A O 1
ATOM 1589 N N . ARG A 1 203 ? 4.164 -2.347 -10.666 1.00 88.94 203 ARG A N 1
ATOM 1590 C CA . ARG A 1 203 ? 5.156 -1.557 -11.403 1.00 88.94 203 ARG A CA 1
ATOM 1591 C C . ARG A 1 203 ? 5.436 -2.189 -12.759 1.00 88.94 203 ARG A C 1
ATOM 1593 O O . ARG A 1 203 ? 5.587 -3.409 -12.864 1.00 88.94 203 ARG A O 1
ATOM 1600 N N . LEU A 1 204 ? 5.506 -1.350 -13.782 1.00 89.50 204 LEU A N 1
ATOM 1601 C CA . LEU A 1 204 ? 5.646 -1.734 -15.178 1.00 89.50 204 LEU A CA 1
ATOM 1602 C C . LEU A 1 204 ? 6.726 -0.884 -15.856 1.00 89.50 204 LEU A C 1
ATOM 1604 O O . LEU A 1 204 ? 6.884 0.287 -15.519 1.00 89.50 204 LEU A O 1
ATOM 1608 N N . ILE A 1 205 ? 7.414 -1.441 -16.850 1.00 86.31 205 ILE A N 1
ATOM 1609 C CA . ILE A 1 205 ? 8.237 -0.679 -17.801 1.00 86.31 205 ILE A CA 1
ATOM 1610 C C . ILE A 1 205 ? 7.513 -0.657 -19.141 1.00 86.31 205 ILE A C 1
ATOM 1612 O O . ILE A 1 205 ? 7.150 -1.709 -19.673 1.00 86.31 205 ILE A O 1
ATOM 1616 N N . VAL A 1 206 ? 7.269 0.541 -19.671 1.00 87.38 206 VAL A N 1
ATOM 1617 C CA . VAL A 1 206 ? 6.606 0.721 -20.966 1.00 87.38 206 VAL A CA 1
ATOM 1618 C C . VAL A 1 206 ? 7.525 0.209 -22.069 1.00 87.38 206 VAL A C 1
ATOM 1620 O O . VAL A 1 206 ? 8.656 0.659 -22.203 1.00 87.38 206 VAL A O 1
ATOM 1623 N N . ASN A 1 207 ? 7.028 -0.706 -22.891 1.00 85.25 207 ASN A N 1
ATOM 1624 C CA . ASN A 1 207 ? 7.765 -1.240 -24.032 1.00 85.25 207 ASN A CA 1
ATOM 1625 C C . ASN A 1 207 ? 7.293 -0.611 -25.340 1.00 85.25 207 ASN A C 1
ATOM 1627 O O . ASN A 1 207 ? 8.106 -0.302 -26.200 1.00 85.25 207 ASN A O 1
ATOM 1631 N N . ILE A 1 208 ? 5.978 -0.477 -25.515 1.00 85.06 208 ILE A N 1
ATOM 1632 C CA . ILE A 1 208 ? 5.360 -0.010 -26.757 1.00 85.06 208 ILE A CA 1
ATOM 1633 C C . ILE A 1 208 ? 4.177 0.881 -26.392 1.00 85.06 208 ILE A C 1
ATOM 1635 O O . ILE A 1 208 ? 3.404 0.561 -25.486 1.00 85.06 208 ILE A O 1
ATOM 1639 N N . LEU A 1 209 ? 4.042 1.987 -27.113 1.00 82.56 209 LEU A N 1
ATOM 1640 C CA . LEU A 1 209 ? 2.883 2.864 -27.071 1.00 82.56 209 LEU A CA 1
ATOM 1641 C C . LEU A 1 209 ? 2.180 2.772 -28.421 1.00 82.56 209 LEU A C 1
ATOM 1643 O O . LEU A 1 209 ? 2.797 3.025 -29.449 1.00 82.56 209 LEU A O 1
ATOM 1647 N N . ASP A 1 210 ? 0.917 2.369 -28.399 1.00 80.00 210 ASP A N 1
ATOM 1648 C CA . ASP A 1 210 ? 0.035 2.321 -29.565 1.00 80.00 210 ASP A CA 1
ATOM 1649 C C . ASP A 1 210 ? -1.166 3.255 -29.321 1.00 80.00 210 ASP A C 1
ATOM 1651 O O . ASP A 1 210 ? -1.363 3.733 -28.199 1.00 80.00 210 ASP A O 1
ATOM 1655 N N . SER A 1 211 ? -1.992 3.524 -30.336 1.00 75.06 211 SER A N 1
ATOM 1656 C CA . SER A 1 211 ? -3.030 4.568 -30.290 1.00 75.06 211 SER A CA 1
ATOM 1657 C C . SER A 1 211 ? -3.975 4.453 -29.087 1.00 75.06 211 SER A C 1
ATOM 1659 O O . SER A 1 211 ? -4.389 5.467 -28.534 1.00 75.06 211 SER A O 1
ATOM 1661 N N . ASN A 1 212 ? -4.298 3.230 -28.647 1.00 77.00 212 ASN A N 1
ATOM 1662 C CA . ASN A 1 212 ? -5.213 2.984 -27.523 1.00 77.00 212 ASN A CA 1
ATOM 1663 C C . ASN A 1 212 ? -4.729 1.911 -26.538 1.00 77.00 212 ASN A C 1
ATOM 1665 O O . ASN A 1 212 ? -5.504 1.464 -25.687 1.00 77.00 212 ASN A O 1
ATOM 1669 N N . VAL A 1 213 ? -3.471 1.480 -26.650 1.00 85.12 213 VAL A N 1
ATOM 1670 C CA . VAL A 1 213 ? -2.920 0.387 -25.844 1.00 85.12 213 VAL A CA 1
ATOM 1671 C C . VAL A 1 213 ? -1.501 0.719 -25.407 1.00 85.12 213 VAL A C 1
ATOM 1673 O O . VAL A 1 213 ? -0.653 1.094 -26.212 1.00 85.12 213 VAL A O 1
ATOM 1676 N N . ILE A 1 214 ? -1.229 0.518 -24.122 1.00 89.00 214 ILE A N 1
ATOM 1677 C CA . ILE A 1 214 ? 0.120 0.565 -23.563 1.00 89.00 214 ILE A CA 1
ATOM 1678 C C . ILE A 1 214 ? 0.606 -0.874 -23.412 1.00 89.00 214 ILE A C 1
ATOM 1680 O O . ILE A 1 214 ? 0.074 -1.633 -22.601 1.00 89.00 214 ILE A O 1
ATOM 1684 N N . GLY A 1 215 ? 1.615 -1.254 -24.190 1.00 89.50 215 GLY A N 1
ATOM 1685 C CA . GLY A 1 215 ? 2.340 -2.507 -24.008 1.00 89.50 215 GLY A CA 1
ATOM 1686 C C . GLY A 1 215 ? 3.466 -2.312 -22.998 1.00 89.50 215 GLY A C 1
ATOM 1687 O O . GLY A 1 215 ? 4.350 -1.484 -23.212 1.00 89.50 215 GLY A O 1
ATOM 1688 N N . ALA A 1 216 ? 3.472 -3.076 -21.911 1.00 91.38 216 ALA A N 1
ATOM 1689 C CA . ALA A 1 216 ? 4.459 -2.950 -20.842 1.00 91.38 216 ALA A CA 1
ATOM 1690 C C . ALA A 1 216 ? 4.921 -4.319 -20.321 1.00 91.38 216 ALA A C 1
ATOM 1692 O O . ALA A 1 216 ? 4.270 -5.333 -20.561 1.00 91.38 216 ALA A O 1
ATOM 1693 N N . ALA A 1 217 ? 6.052 -4.361 -19.622 1.00 90.62 217 ALA A N 1
ATOM 1694 C CA . ALA A 1 217 ? 6.520 -5.542 -18.898 1.00 90.62 217 ALA A CA 1
ATOM 1695 C C . ALA A 1 217 ? 6.375 -5.339 -17.389 1.00 90.62 217 ALA A C 1
ATOM 1697 O O . ALA A 1 217 ? 6.669 -4.261 -16.876 1.00 90.62 217 ALA A O 1
ATOM 1698 N N . VAL A 1 218 ? 5.937 -6.377 -16.679 1.00 89.62 218 VAL A N 1
ATOM 1699 C CA . VAL A 1 218 ? 5.815 -6.356 -15.217 1.00 89.62 218 VAL A CA 1
ATOM 1700 C C . VAL A 1 218 ? 7.193 -6.409 -14.563 1.00 89.62 218 VAL A C 1
ATOM 1702 O O . VAL A 1 218 ? 8.014 -7.257 -14.900 1.00 89.62 218 VAL A O 1
ATOM 1705 N N . VAL A 1 219 ? 7.428 -5.522 -13.595 1.00 85.25 219 VAL A N 1
ATOM 1706 C CA . VAL A 1 219 ? 8.715 -5.385 -12.883 1.00 85.25 219 VAL A CA 1
ATOM 1707 C C . VAL A 1 219 ? 8.625 -5.882 -11.441 1.00 85.25 219 VAL A C 1
ATOM 1709 O O . VAL A 1 219 ? 9.634 -6.053 -10.768 1.00 85.25 219 VAL A O 1
ATOM 1712 N N . THR A 1 220 ? 7.417 -6.169 -10.949 1.00 76.69 220 THR A N 1
ATOM 1713 C CA . THR A 1 220 ? 7.202 -6.611 -9.566 1.00 76.69 220 THR A CA 1
ATOM 1714 C C . THR A 1 220 ? 6.272 -7.793 -9.410 1.00 76.69 220 THR A C 1
ATOM 1716 O O . THR A 1 220 ? 5.254 -7.890 -10.091 1.00 76.69 220 THR A O 1
ATOM 1719 N N . GLY A 1 221 ? 6.546 -8.600 -8.385 1.00 74.00 221 GLY A N 1
ATOM 1720 C CA . GLY A 1 221 ? 5.673 -9.678 -7.933 1.00 74.00 221 GLY A CA 1
ATOM 1721 C C . GLY A 1 221 ? 5.922 -10.992 -8.667 1.00 74.00 221 GLY A C 1
ATOM 1722 O O . GLY A 1 221 ? 6.956 -11.196 -9.288 1.00 74.00 221 GLY A O 1
ATOM 1723 N N . ARG A 1 222 ? 4.956 -11.910 -8.600 1.00 73.06 222 ARG A N 1
ATOM 1724 C CA . ARG A 1 222 ? 5.097 -13.266 -9.167 1.00 73.06 222 ARG A CA 1
ATOM 1725 C C . ARG A 1 222 ? 5.131 -13.312 -10.698 1.00 73.06 222 ARG A C 1
ATOM 1727 O O . ARG A 1 222 ? 5.507 -14.329 -11.261 1.00 73.06 222 ARG A O 1
ATOM 1734 N N . ASN A 1 223 ? 4.748 -12.216 -11.348 1.00 81.44 223 ASN A N 1
ATOM 1735 C CA . ASN A 1 223 ? 4.576 -12.130 -12.797 1.00 81.44 223 ASN A CA 1
ATOM 1736 C C . ASN A 1 223 ? 5.676 -11.289 -13.466 1.00 81.44 223 ASN A C 1
ATOM 1738 O O . ASN A 1 223 ? 5.453 -10.773 -14.558 1.00 81.44 223 ASN A O 1
ATOM 1742 N N . ILE A 1 224 ? 6.832 -11.096 -12.815 1.00 84.06 224 ILE A N 1
ATOM 1743 C CA . ILE A 1 224 ? 7.960 -10.326 -13.370 1.00 84.06 224 ILE A CA 1
ATOM 1744 C C . ILE A 1 224 ? 8.333 -10.844 -14.764 1.00 84.06 224 ILE A C 1
ATOM 1746 O O . ILE A 1 224 ? 8.406 -12.047 -14.997 1.00 84.06 224 ILE A O 1
ATOM 1750 N N . GLY A 1 225 ? 8.561 -9.919 -15.695 1.00 84.06 225 GLY A N 1
ATOM 1751 C CA . GLY A 1 225 ? 8.895 -10.208 -17.088 1.00 84.06 225 GLY A CA 1
ATOM 1752 C C . GLY A 1 225 ? 7.684 -10.448 -17.993 1.00 84.06 225 GLY A C 1
ATOM 1753 O O . GLY A 1 225 ? 7.824 -10.356 -19.215 1.00 84.06 225 GLY A O 1
ATOM 1754 N N . ASN A 1 226 ? 6.486 -10.683 -17.440 1.00 88.25 226 ASN A N 1
ATOM 1755 C CA . ASN A 1 226 ? 5.288 -10.873 -18.256 1.00 88.25 226 ASN A CA 1
ATOM 1756 C C . ASN A 1 226 ? 4.955 -9.598 -19.033 1.00 88.25 226 ASN A C 1
ATOM 1758 O O . ASN A 1 226 ? 4.927 -8.496 -18.477 1.00 88.25 226 ASN A O 1
ATOM 1762 N N . LYS A 1 227 ? 4.660 -9.767 -20.324 1.00 90.06 227 LYS A N 1
ATOM 1763 C CA . LYS A 1 227 ? 4.162 -8.692 -21.182 1.00 90.06 227 LYS A CA 1
ATOM 1764 C C . LYS A 1 227 ? 2.669 -8.519 -20.963 1.00 90.06 227 LYS A C 1
ATOM 1766 O O . LYS A 1 227 ? 1.917 -9.489 -20.996 1.00 90.06 227 LYS A O 1
ATOM 1771 N N . VAL A 1 228 ? 2.257 -7.279 -20.761 1.00 91.12 228 VAL A N 1
ATOM 1772 C CA . VAL A 1 228 ? 0.878 -6.896 -20.479 1.00 91.12 228 VAL A CA 1
ATOM 1773 C C . VAL A 1 228 ? 0.470 -5.759 -21.401 1.00 91.12 228 VAL A C 1
ATOM 1775 O O . VAL A 1 228 ? 1.284 -4.905 -21.751 1.00 91.12 228 VAL A O 1
ATOM 1778 N N . TYR A 1 229 ? -0.796 -5.765 -21.802 1.00 89.69 229 TYR A N 1
ATOM 1779 C CA . TYR A 1 229 ? -1.375 -4.763 -22.686 1.00 89.69 229 TYR A CA 1
ATOM 1780 C C . TYR A 1 229 ? -2.520 -4.086 -21.949 1.00 89.69 229 TYR A C 1
ATOM 1782 O O . TYR A 1 229 ? -3.487 -4.736 -21.557 1.00 89.69 229 TYR A O 1
ATOM 1790 N N . ILE A 1 230 ? -2.381 -2.786 -21.719 1.00 87.25 230 ILE A N 1
ATOM 1791 C CA . ILE A 1 230 ? -3.343 -1.986 -20.969 1.00 87.25 230 ILE A CA 1
ATOM 1792 C C . ILE A 1 230 ? -4.113 -1.141 -21.982 1.00 87.25 230 ILE A C 1
ATOM 1794 O O . ILE A 1 230 ? -3.540 -0.190 -22.521 1.00 87.25 230 ILE A O 1
ATOM 1798 N N . PRO A 1 231 ? -5.386 -1.468 -22.264 1.00 83.38 231 PRO A N 1
ATOM 1799 C CA . PRO A 1 231 ? -6.217 -0.623 -23.102 1.00 83.38 231 PRO A CA 1
ATOM 1800 C C . PRO A 1 231 ? -6.588 0.664 -22.359 1.00 83.38 231 PRO A C 1
ATOM 1802 O O . PRO A 1 231 ? -6.655 0.697 -21.124 1.00 83.38 231 PRO A O 1
ATOM 1805 N N . ARG A 1 232 ? -6.896 1.724 -23.109 1.00 70.44 232 ARG A N 1
ATOM 1806 C CA . ARG A 1 232 ? -7.562 2.904 -22.548 1.00 70.44 232 ARG A CA 1
ATOM 1807 C C . ARG A 1 232 ? -8.849 2.491 -21.832 1.00 70.44 232 ARG A C 1
ATOM 1809 O O . ARG A 1 232 ? -9.700 1.804 -22.391 1.00 70.44 232 ARG A O 1
ATOM 1816 N N . MET A 1 233 ? -8.986 2.928 -20.584 1.00 67.19 233 MET A N 1
ATOM 1817 C CA . MET A 1 233 ? -10.188 2.719 -19.783 1.00 67.19 233 MET A CA 1
ATOM 1818 C C . MET A 1 233 ? -10.932 4.041 -19.646 1.00 67.19 233 MET A C 1
ATOM 1820 O O . MET A 1 233 ? -10.405 4.986 -19.060 1.00 67.19 233 MET A O 1
ATOM 1824 N N . ASN A 1 234 ? -12.173 4.080 -20.124 1.00 57.34 234 ASN A N 1
ATOM 1825 C CA . ASN A 1 234 ? -13.056 5.215 -19.894 1.00 57.34 234 ASN A CA 1
ATOM 1826 C C . ASN A 1 234 ? -13.539 5.202 -18.441 1.00 57.34 234 ASN A C 1
ATOM 1828 O O . ASN A 1 234 ? -14.017 4.183 -17.932 1.00 57.34 234 ASN A O 1
ATOM 1832 N N . LEU A 1 235 ? -13.405 6.337 -17.759 1.00 49.81 235 LEU A N 1
ATOM 1833 C CA . LEU A 1 235 ? -14.008 6.543 -16.448 1.00 49.81 235 LEU A CA 1
ATOM 1834 C C . LEU A 1 235 ? -15.465 6.953 -16.659 1.00 49.81 235 LEU A C 1
ATOM 1836 O O . LEU A 1 235 ? -15.742 8.072 -17.077 1.00 49.81 235 LEU A O 1
ATOM 1840 N N . ILE A 1 236 ? -16.398 6.048 -16.371 1.00 49.47 236 ILE A N 1
ATOM 1841 C CA . ILE A 1 236 ? -17.814 6.401 -16.272 1.00 49.47 236 ILE A CA 1
ATOM 1842 C C . ILE A 1 236 ? -18.064 6.792 -14.818 1.00 49.47 236 ILE A C 1
ATOM 1844 O O . ILE A 1 236 ? -18.087 5.934 -13.933 1.00 49.47 236 ILE A O 1
ATOM 1848 N N . LEU A 1 237 ? -18.220 8.090 -14.564 1.00 37.75 237 LEU A N 1
ATOM 1849 C CA . LEU A 1 237 ? -18.696 8.580 -13.275 1.00 37.75 237 LEU A CA 1
ATOM 1850 C C . LEU A 1 237 ? -20.176 8.201 -13.146 1.00 37.75 237 LEU A C 1
ATOM 1852 O O . LEU A 1 237 ? -21.030 8.774 -13.818 1.00 37.75 237 LEU A O 1
ATOM 1856 N N . GLN A 1 238 ? -20.491 7.229 -12.291 1.00 32.75 238 GLN A N 1
ATOM 1857 C CA . GLN A 1 238 ? -21.865 7.052 -11.830 1.00 32.75 238 GLN A CA 1
ATOM 1858 C C . GLN A 1 238 ? -22.136 8.116 -10.769 1.00 32.75 238 GLN A C 1
ATOM 1860 O O . GLN A 1 238 ? -21.806 7.940 -9.598 1.00 32.75 238 GLN A O 1
ATOM 1865 N N . ILE A 1 239 ? -22.708 9.241 -11.193 1.00 38.28 239 ILE A N 1
ATOM 1866 C CA . ILE A 1 239 ? -23.295 10.211 -10.271 1.00 38.28 239 ILE A CA 1
ATOM 1867 C C . ILE A 1 239 ? -24.556 9.547 -9.707 1.00 38.28 239 ILE A C 1
ATOM 1869 O O . ILE A 1 239 ? -25.588 9.499 -10.369 1.00 38.28 239 ILE A O 1
ATOM 1873 N N . GLN A 1 240 ? -24.461 8.971 -8.510 1.00 34.41 240 GLN A N 1
ATOM 1874 C CA . GLN A 1 240 ? -25.644 8.695 -7.702 1.00 34.41 240 GLN A CA 1
ATOM 1875 C C . GLN A 1 240 ? -26.033 9.995 -7.001 1.00 34.41 240 GLN A C 1
ATOM 1877 O O . GLN A 1 240 ? -25.290 10.474 -6.150 1.00 34.41 240 GLN A O 1
ATOM 1882 N N . ASP A 1 241 ? -27.163 10.558 -7.429 1.00 29.36 241 ASP A N 1
ATOM 1883 C CA . ASP A 1 241 ? -27.953 11.647 -6.843 1.00 29.36 241 ASP A CA 1
ATOM 1884 C C . ASP A 1 241 ? -27.407 12.254 -5.537 1.00 29.36 241 ASP A C 1
ATOM 1886 O O . ASP A 1 241 ? -27.872 11.967 -4.429 1.00 29.36 241 ASP A O 1
ATOM 1890 N N . CYS A 1 242 ? -26.459 13.184 -5.669 1.00 29.20 242 CYS A N 1
ATOM 1891 C CA . CYS A 1 242 ? -26.232 14.192 -4.645 1.00 29.20 242 CYS A CA 1
ATOM 1892 C C . CYS A 1 242 ? -27.433 15.145 -4.677 1.00 29.20 242 CYS A C 1
ATOM 1894 O O . CYS A 1 242 ? -27.463 16.094 -5.459 1.00 29.20 242 CYS A O 1
ATOM 1896 N N . HIS A 1 243 ? -28.442 14.884 -3.844 1.00 29.78 243 HIS A N 1
ATOM 1897 C CA . HIS A 1 243 ? -29.485 15.860 -3.544 1.00 29.78 243 HIS A CA 1
ATOM 1898 C C . HIS A 1 243 ? -28.837 17.113 -2.936 1.00 29.78 243 HIS A C 1
ATOM 1900 O O . HIS A 1 243 ? -28.578 17.183 -1.737 1.00 29.78 243 HIS A O 1
ATOM 1906 N N . LEU A 1 244 ? -28.568 18.106 -3.780 1.00 29.09 244 LEU A N 1
ATOM 1907 C CA . LEU A 1 244 ? -28.266 19.467 -3.363 1.00 29.09 244 LEU A CA 1
ATOM 1908 C C . LEU A 1 244 ? -29.554 20.073 -2.796 1.00 29.09 244 LEU A C 1
ATOM 1910 O O . LEU A 1 244 ? -30.430 20.507 -3.540 1.00 29.09 244 LEU A O 1
ATOM 1914 N N . SER A 1 245 ? -29.692 20.087 -1.470 1.00 29.64 245 SER A N 1
ATOM 1915 C CA . SER A 1 245 ? -30.628 20.996 -0.814 1.00 29.64 245 SER A CA 1
ATOM 1916 C C . SER A 1 245 ? -30.036 22.403 -0.881 1.00 29.64 245 SER A C 1
ATOM 1918 O O . SER A 1 245 ? -29.121 22.736 -0.127 1.00 29.64 245 SER A O 1
ATOM 1920 N N . SER A 1 246 ? -30.538 23.224 -1.800 1.00 29.64 246 SER A N 1
ATOM 1921 C CA . SER A 1 246 ? -30.313 24.665 -1.787 1.00 29.64 246 SER A CA 1
ATOM 1922 C C . SER A 1 246 ? -31.028 25.262 -0.572 1.00 29.64 246 SER A C 1
ATOM 1924 O O . SER A 1 246 ? -32.240 25.482 -0.612 1.00 29.64 246 SER A O 1
ATOM 1926 N N . ASN A 1 247 ? -30.301 25.518 0.514 1.00 31.05 247 ASN A N 1
ATOM 1927 C CA . ASN A 1 247 ? -30.769 26.469 1.516 1.00 31.05 247 ASN A CA 1
ATOM 1928 C C . ASN A 1 247 ? -30.552 27.869 0.940 1.00 31.05 247 ASN A C 1
ATOM 1930 O O . ASN A 1 247 ? -29.420 28.310 0.760 1.00 31.05 247 ASN A O 1
ATOM 1934 N N . GLY A 1 248 ? -31.656 28.520 0.577 1.00 31.44 248 GLY A N 1
ATOM 1935 C CA . GLY A 1 248 ? -31.679 29.944 0.293 1.00 31.44 248 GLY A CA 1
ATOM 1936 C C . GLY A 1 248 ? -31.607 30.712 1.605 1.00 31.44 248 GLY A C 1
ATOM 1937 O O . GLY A 1 248 ? -32.595 30.768 2.333 1.00 31.44 248 GLY A O 1
ATOM 1938 N N . ASP A 1 249 ? -30.456 31.315 1.878 1.00 31.31 249 ASP A N 1
ATOM 1939 C CA . ASP A 1 249 ? -30.341 32.371 2.875 1.00 31.31 249 ASP A CA 1
ATOM 1940 C C . ASP A 1 249 ? -30.736 33.695 2.207 1.00 31.31 249 ASP A C 1
ATOM 1942 O O . ASP A 1 249 ? -29.977 34.296 1.445 1.00 31.31 249 ASP A O 1
ATOM 1946 N N . ASN A 1 250 ? -31.973 34.123 2.467 1.00 30.36 250 ASN A N 1
ATOM 1947 C CA . ASN A 1 250 ? -32.437 35.473 2.172 1.00 30.36 250 ASN A CA 1
ATOM 1948 C C . ASN A 1 250 ? -31.810 36.443 3.180 1.00 30.36 250 ASN A C 1
ATOM 1950 O O . ASN A 1 250 ? -32.118 36.394 4.369 1.00 30.36 250 ASN A O 1
ATOM 1954 N N . PHE A 1 251 ? -30.984 37.360 2.684 1.00 31.31 251 PHE A N 1
ATOM 1955 C CA . PHE A 1 251 ? -30.674 38.605 3.375 1.00 31.31 251 PHE A CA 1
ATOM 1956 C C . PHE A 1 251 ? -31.849 39.578 3.214 1.00 31.31 251 PHE A C 1
ATOM 1958 O O . PHE A 1 251 ? -32.084 40.075 2.114 1.00 31.31 251 PHE A O 1
ATOM 1965 N N . HIS A 1 252 ? -32.553 39.854 4.313 1.00 33.41 252 HIS A N 1
ATOM 1966 C CA . HIS A 1 252 ? -32.992 41.195 4.710 1.00 33.41 252 HIS A CA 1
ATOM 1967 C C . HIS A 1 252 ? -33.355 41.223 6.193 1.00 33.41 252 HIS A C 1
ATOM 1969 O O . HIS A 1 252 ? -34.077 40.306 6.642 1.00 33.41 252 HIS A O 1
#

Nearest PDB structures (foldseek):
  7lcc-assembly1_A  TM=5.102E-01  e=7.442E-08  synthetic construct
  9fi9-assembly1_A  TM=8.046E-01  e=7.600E-02  Homo sapiens
  7ohq-assembly1_T  TM=6.174E-01  e=4.796E+00  Saccharomyces cerevisiae S288C